Protein AF-A0A842R569-F1 (afdb_monomer_lite)

Sequence (350 aa):
MNIIYILPLFVIGGVFLLIVNKKRKERQSQGAKRPASAEDIESLANPAAITAILFITLIYVTFFSGFTPIMPTPLDLITIVWYALFIIVFYFICRKEKRRYTGPRQELKIEKNLSLKYELIRKLTHLVIGMIIVCYTIIGPIFMNFMNFMLDAVPFFGISSLNVDPIYYGHYTVVFLVVISFLGLSTSEIVRVFFYPAYPLKAVKAIYRQKEIGAALGSHISLTVGVMAVILVYGPHYPDIVVASVSISAIADAAANLVGKKFGKHEYRTAISKKRKTFEGMLSATIVSFLLSLLFLIYRFGTYSFLLGFVAAGVMVLIDWLSPQVSDNLLNPLLTSTAMVIVAKILLLP

Structure (mmCIF, N/CA/C/O backbone):
data_AF-A0A842R569-F1
#
_entry.id   AF-A0A842R569-F1
#
loop_
_atom_site.group_PDB
_atom_site.id
_atom_site.type_symbol
_atom_site.label_atom_id
_atom_site.label_alt_id
_atom_site.label_comp_id
_atom_site.label_asym_id
_atom_site.label_entity_id
_atom_site.label_seq_id
_atom_site.pdbx_PDB_ins_code
_atom_site.Cartn_x
_atom_site.Cartn_y
_atom_site.Cartn_z
_atom_site.occupancy
_atom_site.B_iso_or_equiv
_atom_site.auth_seq_id
_atom_site.auth_comp_id
_atom_site.auth_asym_id
_atom_site.auth_atom_id
_atom_site.pdbx_PDB_model_num
ATOM 1 N N . MET A 1 1 ? -8.645 -5.963 -24.620 1.00 53.78 1 MET A N 1
ATOM 2 C CA . MET A 1 1 ? -8.695 -7.071 -23.641 1.00 53.78 1 MET A CA 1
ATOM 3 C C . MET A 1 1 ? -8.573 -6.611 -22.177 1.00 53.78 1 MET A C 1
ATOM 5 O O . MET A 1 1 ? -8.892 -7.381 -21.286 1.00 53.78 1 MET A O 1
ATOM 9 N N . ASN A 1 2 ? -8.259 -5.336 -21.903 1.00 61.78 2 ASN A N 1
ATOM 10 C CA . ASN A 1 2 ? -7.906 -4.868 -20.552 1.00 61.78 2 ASN A CA 1
ATOM 11 C C . ASN A 1 2 ? -9.076 -4.621 -19.576 1.00 61.78 2 ASN A C 1
ATOM 13 O O . ASN A 1 2 ? -8.857 -4.367 -18.405 1.00 61.78 2 ASN A O 1
ATOM 17 N N . ILE A 1 3 ? -10.338 -4.672 -20.003 1.00 67.31 3 ILE A N 1
ATOM 18 C CA . ILE A 1 3 ? -11.458 -4.284 -19.119 1.00 67.31 3 ILE A CA 1
ATOM 19 C C . ILE A 1 3 ? -11.814 -5.400 -18.120 1.00 67.31 3 ILE A C 1
ATOM 21 O O . ILE A 1 3 ? -12.258 -5.124 -17.004 1.00 67.31 3 ILE A O 1
ATOM 25 N N . ILE A 1 4 ? -11.591 -6.665 -18.492 1.00 72.00 4 ILE A N 1
ATOM 26 C CA . ILE A 1 4 ? -12.077 -7.823 -17.728 1.00 72.00 4 ILE A CA 1
ATOM 27 C C . ILE A 1 4 ? -11.402 -7.916 -16.351 1.00 72.00 4 ILE A C 1
ATOM 29 O O . ILE A 1 4 ? -12.079 -8.207 -15.367 1.00 72.00 4 ILE A O 1
ATOM 33 N N . TYR A 1 5 ? -10.104 -7.614 -16.241 1.00 72.81 5 TYR A N 1
ATOM 34 C CA . TYR A 1 5 ? -9.400 -7.679 -14.954 1.00 72.81 5 TYR A CA 1
ATOM 35 C C . TYR A 1 5 ? -9.677 -6.458 -14.055 1.00 72.81 5 TYR A C 1
ATOM 37 O O . TYR A 1 5 ? -9.539 -6.553 -12.835 1.00 72.81 5 TYR A O 1
ATOM 45 N N . ILE A 1 6 ? -10.076 -5.310 -14.623 1.00 79.31 6 ILE A N 1
ATOM 46 C CA . ILE A 1 6 ? -10.416 -4.114 -13.834 1.00 79.31 6 ILE A CA 1
ATOM 47 C C . ILE A 1 6 ? -11.793 -4.278 -13.188 1.00 79.31 6 ILE A C 1
ATOM 49 O O . ILE A 1 6 ? -12.055 -3.731 -12.116 1.00 79.31 6 ILE A O 1
ATOM 53 N N . LEU A 1 7 ? -12.677 -5.067 -13.805 1.00 82.38 7 LEU A N 1
ATOM 54 C CA . LEU A 1 7 ? -14.037 -5.276 -13.324 1.00 82.38 7 LEU A CA 1
ATOM 55 C C . LEU A 1 7 ? -14.092 -5.755 -11.855 1.00 82.38 7 LEU A C 1
ATOM 57 O O . LEU A 1 7 ? -14.788 -5.102 -11.074 1.00 82.38 7 LEU A O 1
ATOM 61 N N . PRO A 1 8 ? -13.339 -6.787 -11.411 1.00 84.69 8 PRO A N 1
ATOM 62 C CA . PRO A 1 8 ? -13.242 -7.137 -9.991 1.00 84.69 8 PRO A CA 1
ATOM 63 C C . PRO A 1 8 ? -12.855 -5.964 -9.077 1.00 84.69 8 PRO A C 1
ATOM 65 O O . PRO A 1 8 ? -13.408 -5.827 -7.986 1.00 84.69 8 PRO A O 1
ATOM 68 N N . LEU A 1 9 ? -11.946 -5.090 -9.522 1.00 85.62 9 LEU A N 1
ATOM 69 C CA . LEU A 1 9 ? -11.498 -3.930 -8.747 1.00 85.62 9 LEU A CA 1
ATOM 70 C C . LEU A 1 9 ? -12.601 -2.865 -8.636 1.00 85.62 9 LEU A C 1
ATOM 72 O O . LEU A 1 9 ? -12.831 -2.344 -7.543 1.00 85.62 9 LEU A O 1
ATOM 76 N N . PHE A 1 10 ? -13.342 -2.598 -9.721 1.00 85.50 10 PHE A N 1
ATOM 77 C CA . PHE A 1 10 ? -14.528 -1.730 -9.688 1.00 85.50 10 PHE A CA 1
ATOM 78 C C . PHE A 1 10 ? -15.617 -2.290 -8.769 1.00 85.50 10 PHE A C 1
ATOM 80 O O . PHE A 1 10 ? -16.195 -1.543 -7.977 1.00 85.50 10 PHE A O 1
ATOM 87 N N . VAL A 1 11 ? -15.877 -3.600 -8.837 1.00 87.62 11 VAL A N 1
ATOM 88 C CA . VAL A 1 11 ? -16.860 -4.276 -7.977 1.00 87.62 11 VAL A CA 1
ATOM 89 C C . VAL A 1 11 ? -16.477 -4.125 -6.505 1.00 87.62 11 VAL A C 1
ATOM 91 O O . VAL A 1 11 ? -17.320 -3.736 -5.697 1.00 87.62 11 VAL A O 1
ATOM 94 N N . ILE A 1 12 ? -15.209 -4.350 -6.149 1.00 87.38 12 ILE A N 1
ATOM 95 C CA . ILE A 1 12 ? -14.719 -4.152 -4.776 1.00 87.38 12 ILE A CA 1
ATOM 96 C C . ILE A 1 12 ? -14.875 -2.693 -4.335 1.00 87.38 12 ILE A C 1
ATOM 98 O O . ILE A 1 12 ? -15.366 -2.449 -3.232 1.00 87.38 12 ILE A O 1
ATOM 102 N N . GLY A 1 13 ? -14.535 -1.725 -5.193 1.00 81.50 13 GLY A N 1
ATOM 103 C CA . GLY A 1 13 ? -14.768 -0.304 -4.918 1.00 81.50 13 GLY A CA 1
ATOM 104 C C . GLY A 1 13 ? -16.244 0.000 -4.633 1.00 81.50 13 GLY A C 1
ATOM 105 O O . GLY A 1 13 ? -16.569 0.668 -3.651 1.00 81.50 13 GLY A O 1
ATOM 106 N N . GLY A 1 14 ? -17.158 -0.567 -5.424 1.00 84.19 14 GLY A N 1
ATOM 107 C CA . GLY A 1 14 ? -18.600 -0.471 -5.186 1.00 84.19 14 GLY A CA 1
ATOM 108 C C . GLY A 1 14 ? -19.024 -1.075 -3.842 1.00 84.19 14 GLY A C 1
ATOM 109 O O . GLY A 1 14 ? -19.782 -0.459 -3.091 1.00 84.19 14 GLY A O 1
ATOM 110 N N . VAL A 1 15 ? -18.488 -2.244 -3.480 1.00 86.69 15 VAL A N 1
ATOM 111 C CA . VAL A 1 15 ? -18.742 -2.873 -2.172 1.00 86.69 15 VAL A CA 1
ATOM 112 C C . VAL A 1 15 ? -18.225 -2.005 -1.022 1.00 86.69 15 VAL A C 1
ATOM 114 O O . VAL A 1 15 ? -18.907 -1.878 -0.003 1.00 86.69 15 VAL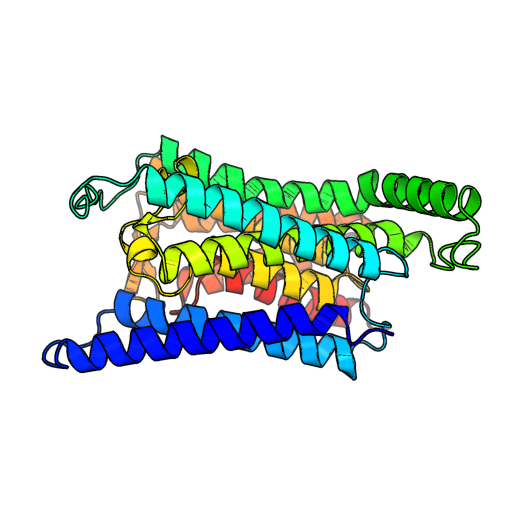 A O 1
ATOM 117 N N . PHE A 1 16 ? -17.071 -1.353 -1.172 1.00 86.88 16 PHE A N 1
ATOM 118 C CA . PHE A 1 16 ? -16.567 -0.420 -0.164 1.00 86.88 16 PHE A CA 1
ATOM 119 C C . PHE A 1 16 ? -17.520 0.762 0.047 1.00 86.88 16 PHE A C 1
ATOM 121 O O . PHE A 1 16 ? -17.816 1.077 1.202 1.00 86.88 16 PHE A O 1
ATOM 128 N N . LEU A 1 17 ? -18.107 1.340 -1.011 1.00 83.56 17 LEU A N 1
ATOM 129 C CA . LEU A 1 17 ? -19.164 2.359 -0.869 1.00 83.56 17 LEU A CA 1
ATOM 130 C C . LEU A 1 17 ? -20.375 1.840 -0.085 1.00 83.56 17 LEU A C 1
ATOM 132 O O . LEU A 1 17 ? -20.915 2.555 0.765 1.00 83.56 17 LEU A O 1
ATOM 136 N N . LEU A 1 18 ? -20.797 0.594 -0.326 1.00 85.88 18 LEU A N 1
ATOM 137 C CA . LEU A 1 18 ? -21.893 -0.022 0.429 1.00 85.88 18 LEU A CA 1
ATOM 138 C C . LEU A 1 18 ? -21.549 -0.161 1.917 1.00 85.88 18 LEU A C 1
ATOM 140 O O . LEU A 1 18 ? -22.402 0.106 2.766 1.00 85.88 18 LEU A O 1
ATOM 144 N N . ILE A 1 19 ? -20.302 -0.516 2.244 1.00 83.88 19 ILE A N 1
ATOM 145 C CA . ILE A 1 19 ? -19.809 -0.561 3.628 1.00 83.88 19 ILE A CA 1
ATOM 146 C C . ILE A 1 19 ? -19.882 0.830 4.272 1.00 83.88 19 ILE A C 1
ATOM 148 O O . ILE A 1 19 ? -20.397 0.954 5.388 1.00 83.88 19 ILE A O 1
ATOM 152 N N . VAL A 1 20 ? -19.440 1.882 3.569 1.00 82.06 20 VAL A N 1
ATOM 153 C CA . VAL A 1 20 ? -19.536 3.274 4.055 1.00 82.06 20 VAL A CA 1
ATOM 154 C C . VAL A 1 20 ? -20.983 3.643 4.351 1.00 82.06 20 VAL A C 1
ATOM 156 O O . VAL A 1 20 ? -21.296 4.145 5.433 1.00 82.06 20 VAL A O 1
ATOM 159 N N . ASN A 1 21 ? -21.880 3.365 3.405 1.00 83.25 21 ASN A N 1
ATOM 160 C CA . ASN A 1 21 ? -23.292 3.701 3.530 1.00 83.25 21 ASN A CA 1
ATOM 161 C C . ASN A 1 21 ? -23.950 2.956 4.701 1.00 83.25 21 ASN A C 1
ATOM 163 O O . ASN A 1 21 ? -24.661 3.562 5.503 1.00 83.25 21 ASN A O 1
ATOM 167 N N . LYS A 1 22 ? -23.662 1.657 4.858 1.00 85.19 22 LYS A N 1
ATOM 168 C CA . LYS A 1 22 ? -24.131 0.860 5.999 1.00 85.19 22 LYS A CA 1
ATOM 169 C C . LYS A 1 22 ? -23.689 1.483 7.324 1.00 85.19 22 LYS A C 1
ATOM 171 O O . LYS A 1 22 ? -24.526 1.711 8.196 1.00 85.19 22 LYS A O 1
ATOM 176 N N . LYS A 1 23 ? -22.403 1.822 7.463 1.00 79.69 23 LYS A N 1
ATOM 177 C CA . LYS A 1 23 ? -21.868 2.442 8.686 1.00 79.69 23 LYS A CA 1
ATOM 178 C C . LYS A 1 23 ? -22.476 3.812 8.976 1.00 79.69 23 LYS A C 1
ATOM 180 O O . LYS A 1 23 ? -22.776 4.120 10.129 1.00 79.69 23 LYS A O 1
ATOM 185 N N . ARG A 1 24 ? -22.716 4.616 7.937 1.00 80.62 24 ARG A N 1
ATOM 186 C CA . ARG A 1 24 ? -23.421 5.897 8.059 1.00 80.62 24 ARG A CA 1
ATOM 187 C C . ARG A 1 24 ? -24.846 5.712 8.596 1.00 80.62 24 ARG A C 1
ATOM 189 O O . ARG A 1 24 ? -25.252 6.467 9.476 1.00 80.62 24 ARG A O 1
ATOM 196 N N . LYS A 1 25 ? -25.583 4.703 8.119 1.00 84.75 25 LYS A N 1
ATOM 197 C CA . LYS A 1 25 ? -26.940 4.387 8.603 1.00 84.75 25 LYS A CA 1
ATOM 198 C C . LYS A 1 25 ? -26.949 3.879 10.046 1.00 84.75 25 LYS A C 1
ATOM 200 O O . LYS A 1 25 ? -27.757 4.351 10.840 1.00 84.75 25 LYS A O 1
ATOM 205 N N . GLU A 1 26 ? -26.027 2.980 10.408 1.00 82.75 26 GLU A N 1
ATOM 206 C CA . GLU A 1 26 ? -25.867 2.506 11.795 1.00 82.75 26 GLU A CA 1
ATOM 207 C C . GLU A 1 26 ? -25.703 3.688 12.762 1.00 82.75 26 GLU A C 1
ATOM 209 O O . GLU A 1 26 ? -26.361 3.743 13.799 1.00 82.75 26 GLU A O 1
ATOM 214 N N . ARG A 1 27 ? -24.915 4.698 12.382 1.00 74.00 27 ARG A N 1
ATOM 215 C CA . ARG A 1 27 ? -24.784 5.930 13.170 1.00 74.00 27 ARG A CA 1
ATOM 216 C C . ARG A 1 27 ? -26.063 6.728 13.311 1.00 74.00 27 ARG A C 1
ATOM 218 O O . ARG A 1 27 ? -26.388 7.152 14.413 1.00 74.00 27 ARG A O 1
ATOM 225 N N . GLN A 1 28 ? -26.761 6.961 12.203 1.00 80.00 28 GLN A N 1
ATOM 226 C CA . GLN A 1 28 ? -28.020 7.703 12.228 1.00 80.00 28 GLN A CA 1
ATOM 227 C C . GLN A 1 28 ? -29.026 7.021 13.168 1.00 80.00 28 GLN A C 1
ATOM 229 O O . GLN A 1 28 ? -29.707 7.703 13.928 1.00 80.00 28 GLN A O 1
ATOM 234 N N . SER A 1 29 ? -29.042 5.682 13.185 1.00 82.88 29 SER A N 1
ATOM 235 C CA . SER A 1 29 ? -29.915 4.892 14.061 1.00 82.88 29 SER A CA 1
ATOM 236 C C . SER A 1 29 ? -29.530 4.925 15.545 1.00 82.88 29 SER A C 1
ATOM 238 O O . SER A 1 29 ? -30.406 4.841 16.398 1.00 82.88 29 SER A O 1
ATOM 240 N N . GLN A 1 30 ? -28.246 5.111 15.878 1.00 78.81 30 GLN A N 1
ATOM 241 C CA . GLN A 1 30 ? -27.776 5.211 17.269 1.00 78.81 30 GLN A CA 1
ATOM 242 C C . GLN A 1 30 ? -28.108 6.558 17.934 1.00 78.81 30 GLN A C 1
ATOM 244 O O . GLN A 1 30 ? -27.783 6.767 19.102 1.00 78.81 30 GLN A O 1
ATOM 249 N N . GLY A 1 31 ? -28.807 7.444 17.220 1.00 59.91 31 GLY A N 1
ATOM 250 C CA . GLY A 1 31 ? -29.274 8.724 17.724 1.00 59.91 31 GLY A CA 1
ATOM 251 C C . GLY A 1 31 ? -28.137 9.737 17.782 1.00 59.91 31 GLY A C 1
ATOM 252 O O . GLY A 1 31 ? -27.207 9.613 18.574 1.00 59.91 31 GLY A O 1
ATOM 253 N N . ALA A 1 32 ? -28.248 10.793 16.978 1.00 56.94 32 ALA A N 1
ATOM 254 C CA . ALA A 1 32 ? -27.329 11.931 16.876 1.00 56.94 32 ALA A CA 1
ATOM 255 C C . ALA A 1 32 ? -27.185 12.780 18.168 1.00 56.94 32 ALA A C 1
ATOM 257 O O . ALA A 1 32 ? -26.916 13.974 18.106 1.00 56.94 32 ALA A O 1
ATOM 258 N N . LYS A 1 33 ? -27.375 12.192 19.356 1.00 60.91 33 LYS A N 1
ATOM 259 C CA . LYS A 1 33 ? -27.331 12.876 20.653 1.00 60.91 33 LYS A CA 1
ATOM 260 C C . LYS A 1 33 ? -25.912 13.194 21.132 1.00 60.91 33 LYS A C 1
ATOM 262 O O . LYS A 1 33 ? -25.769 13.914 22.114 1.00 60.91 33 LYS A O 1
ATOM 267 N N . ARG A 1 34 ? -24.862 12.676 20.483 1.00 72.19 34 ARG A N 1
ATOM 268 C CA . ARG A 1 34 ? -23.470 13.036 20.793 1.00 72.19 34 ARG A CA 1
ATOM 269 C C . ARG A 1 34 ? -22.764 13.579 19.549 1.00 72.19 34 ARG A C 1
ATOM 271 O O . ARG A 1 34 ? -22.934 12.996 18.476 1.00 72.19 34 ARG A O 1
ATOM 278 N N . PRO A 1 35 ? -21.981 14.669 19.675 1.00 76.62 35 PRO A N 1
ATOM 279 C CA . PRO A 1 35 ? -21.139 15.148 18.586 1.00 76.62 35 PRO A CA 1
ATOM 280 C C . PRO A 1 35 ? -20.203 14.023 18.133 1.00 76.62 35 PRO A C 1
ATOM 282 O O . PRO A 1 35 ? -19.692 13.268 18.964 1.00 76.62 35 PRO A O 1
ATOM 285 N N . ALA A 1 36 ? -20.014 13.893 16.818 1.00 76.62 36 ALA A N 1
ATOM 286 C CA . ALA A 1 36 ? -19.163 12.855 16.250 1.00 76.62 36 ALA A CA 1
ATOM 287 C C . ALA A 1 36 ? -17.747 12.973 16.828 1.00 76.62 36 ALA A C 1
ATOM 289 O O . ALA A 1 36 ? -17.124 14.034 16.749 1.00 76.62 36 ALA A O 1
ATOM 290 N N . SER A 1 37 ? -17.238 11.888 17.413 1.00 80.25 37 SER A N 1
ATOM 291 C CA . SER A 1 37 ? -15.857 11.864 17.889 1.00 80.25 37 SER A CA 1
ATOM 292 C C . SER A 1 37 ? -14.871 11.957 16.712 1.00 80.25 37 SER A C 1
ATOM 294 O O . SER A 1 37 ? -15.207 11.687 15.559 1.00 80.25 37 SER A O 1
ATOM 296 N N . ALA A 1 38 ? -13.614 12.316 16.971 1.00 77.31 38 ALA A N 1
ATOM 297 C CA . ALA A 1 38 ? -12.595 12.325 15.916 1.00 77.31 38 ALA A CA 1
ATOM 298 C C . ALA A 1 38 ? -12.407 10.931 15.278 1.00 77.31 38 ALA A C 1
ATOM 300 O O . ALA A 1 38 ? -12.244 10.820 14.063 1.00 77.31 38 ALA A O 1
ATOM 301 N N . GLU A 1 39 ? -12.495 9.869 16.086 1.00 76.44 39 GLU A N 1
ATOM 302 C CA . GLU A 1 39 ? -12.460 8.476 15.618 1.00 76.44 39 GLU A CA 1
ATOM 303 C C . GLU A 1 39 ? -13.666 8.154 14.737 1.00 76.44 39 GLU A C 1
ATOM 305 O O . GLU A 1 39 ? -13.555 7.438 13.737 1.00 76.44 39 GLU A O 1
ATOM 310 N N . ASP A 1 40 ? -14.816 8.737 15.072 1.00 77.62 40 ASP A N 1
ATOM 311 C CA . ASP A 1 40 ? -16.014 8.578 14.281 1.00 77.62 40 ASP A CA 1
ATOM 312 C C . ASP A 1 40 ? -15.839 9.165 12.880 1.00 77.62 40 ASP A C 1
ATOM 314 O O . ASP A 1 40 ? -16.157 8.517 11.878 1.00 77.62 40 ASP A O 1
ATOM 318 N N . ILE A 1 41 ? -15.313 10.379 12.788 1.00 81.81 41 ILE A N 1
ATOM 319 C CA . ILE A 1 41 ? -15.092 11.030 11.498 1.00 81.81 41 ILE A CA 1
ATOM 320 C C . ILE A 1 41 ? -14.055 10.245 10.678 1.00 81.81 41 ILE A C 1
ATOM 322 O O . ILE A 1 41 ? -14.312 9.927 9.517 1.00 81.81 41 ILE A O 1
ATOM 326 N N . GLU A 1 42 ? -12.953 9.820 11.304 1.00 81.19 42 GLU A N 1
ATOM 327 C CA . GLU A 1 42 ? -11.903 9.001 10.674 1.00 81.19 42 GLU A CA 1
ATOM 328 C C . GLU A 1 42 ? -12.462 7.683 10.105 1.00 81.19 42 GLU A C 1
ATOM 330 O O . GLU A 1 42 ? -12.124 7.284 8.990 1.00 81.19 42 GLU A O 1
ATOM 335 N N . SER A 1 43 ? -13.385 7.026 10.818 1.00 80.62 43 SER A N 1
ATOM 336 C CA . SER A 1 43 ? -13.998 5.767 10.364 1.00 80.62 43 SER A CA 1
ATOM 337 C C . SER A 1 43 ? -14.862 5.893 9.098 1.00 80.62 43 SER A C 1
ATOM 339 O O . SER A 1 43 ? -15.103 4.881 8.441 1.00 80.62 43 SER A O 1
ATOM 341 N N . LEU A 1 44 ? -15.321 7.104 8.748 1.00 84.25 44 LEU A N 1
ATOM 342 C CA . LEU A 1 44 ? -16.057 7.383 7.507 1.00 84.25 44 LEU A CA 1
ATOM 343 C C . LEU A 1 44 ? -15.150 7.969 6.421 1.00 84.25 44 LEU A C 1
ATOM 345 O O . LEU A 1 44 ? -15.256 7.570 5.261 1.00 84.25 44 LEU A O 1
ATOM 349 N N . ALA A 1 45 ? -14.258 8.889 6.798 1.00 87.19 45 ALA A N 1
ATOM 350 C CA . ALA A 1 45 ? -13.340 9.551 5.877 1.00 87.19 45 ALA A CA 1
ATOM 351 C C . ALA A 1 45 ? -12.385 8.551 5.210 1.00 87.19 45 ALA A C 1
ATOM 353 O O . ALA A 1 45 ? -12.176 8.619 4.001 1.00 87.19 45 ALA A O 1
ATOM 354 N N . ASN A 1 46 ? -11.873 7.576 5.969 1.00 88.06 46 ASN A N 1
ATOM 355 C CA . ASN A 1 46 ? -10.945 6.568 5.457 1.00 88.06 46 ASN A CA 1
ATOM 356 C C . ASN A 1 46 ? -11.523 5.747 4.297 1.00 88.06 46 ASN A C 1
ATOM 358 O O . ASN A 1 46 ? -10.956 5.793 3.209 1.00 88.06 46 ASN A O 1
ATOM 362 N N . PRO A 1 47 ? -12.646 5.026 4.459 1.00 88.50 47 PRO A N 1
ATOM 363 C CA . PRO A 1 47 ? -13.234 4.286 3.350 1.00 88.50 47 PRO A CA 1
ATOM 364 C C . PRO A 1 47 ? -13.587 5.133 2.132 1.00 88.50 47 PRO A C 1
ATOM 366 O O . PRO A 1 47 ? -13.414 4.671 1.006 1.00 88.50 47 PRO A O 1
ATOM 369 N N . ALA A 1 48 ? -14.073 6.360 2.344 1.00 90.06 48 ALA A N 1
ATOM 370 C CA . ALA A 1 48 ? -14.386 7.269 1.251 1.00 90.06 48 ALA A CA 1
ATOM 371 C C . ALA A 1 48 ? -13.118 7.630 0.463 1.00 90.06 48 ALA A C 1
ATOM 373 O O . ALA A 1 48 ? -13.111 7.505 -0.758 1.00 90.06 48 ALA A O 1
ATOM 374 N N . ALA A 1 49 ? -12.031 7.982 1.158 1.00 92.69 49 ALA A N 1
ATOM 375 C CA . ALA A 1 49 ? -10.739 8.267 0.542 1.00 92.69 49 ALA A CA 1
ATOM 376 C C . ALA A 1 49 ? -10.166 7.042 -0.188 1.00 92.69 49 ALA A C 1
ATOM 378 O O . ALA A 1 49 ? -9.767 7.160 -1.340 1.00 92.69 49 ALA A O 1
ATOM 379 N N . ILE A 1 50 ? -10.186 5.858 0.435 1.00 92.88 50 ILE A N 1
ATOM 380 C CA . ILE A 1 50 ? -9.740 4.596 -0.183 1.00 92.88 50 ILE A CA 1
ATOM 381 C C . ILE A 1 50 ? -10.499 4.343 -1.486 1.00 92.88 50 ILE A C 1
ATOM 383 O O . ILE A 1 50 ? -9.896 4.041 -2.512 1.00 92.88 50 ILE A O 1
ATOM 387 N N . THR A 1 51 ? -11.823 4.484 -1.451 1.00 91.69 51 THR A N 1
ATOM 388 C CA . THR A 1 51 ? -12.674 4.209 -2.609 1.00 91.69 51 THR A CA 1
ATOM 389 C C . THR A 1 51 ? -12.469 5.237 -3.719 1.00 91.69 51 THR A C 1
ATOM 391 O O . THR A 1 51 ? -12.377 4.869 -4.887 1.00 91.69 51 THR A O 1
ATOM 394 N N . ALA A 1 52 ? -12.345 6.518 -3.360 1.00 93.81 52 ALA A N 1
ATOM 395 C CA . ALA A 1 52 ? -12.060 7.585 -4.311 1.00 93.81 52 ALA A CA 1
ATOM 396 C C . ALA A 1 52 ? -10.701 7.380 -4.990 1.00 93.81 52 ALA A C 1
ATOM 398 O O . ALA A 1 52 ? -10.631 7.413 -6.214 1.00 93.81 52 ALA A O 1
ATOM 399 N N . ILE A 1 53 ? -9.645 7.102 -4.217 1.00 95.88 53 ILE A N 1
ATOM 400 C CA . ILE A 1 53 ? -8.312 6.820 -4.761 1.00 95.88 53 ILE A CA 1
ATOM 401 C C . ILE A 1 53 ? -8.351 5.599 -5.673 1.00 95.88 53 ILE A C 1
ATOM 403 O O . ILE A 1 53 ? -7.830 5.676 -6.779 1.00 95.88 53 ILE A O 1
ATOM 407 N N . LEU A 1 54 ? -9.015 4.512 -5.266 1.00 93.88 54 LEU A N 1
ATOM 408 C CA . LEU A 1 54 ? -9.158 3.329 -6.109 1.00 93.88 54 LEU A CA 1
ATOM 409 C C . LEU A 1 54 ? -9.788 3.689 -7.461 1.00 93.88 54 LEU A C 1
ATOM 411 O O . LEU A 1 54 ? -9.192 3.404 -8.494 1.00 93.88 54 LEU A O 1
ATOM 415 N N . PHE A 1 55 ? -10.941 4.363 -7.481 1.00 93.44 55 PHE A N 1
ATOM 416 C CA . PHE A 1 55 ? -11.585 4.737 -8.744 1.00 93.44 55 PHE A CA 1
ATOM 417 C C . PHE A 1 55 ? -10.753 5.714 -9.575 1.00 93.44 55 PHE A C 1
ATOM 419 O O . PHE A 1 55 ? -10.636 5.512 -10.779 1.00 93.44 55 PHE A O 1
ATOM 426 N N . ILE A 1 56 ? -10.147 6.733 -8.958 1.00 94.12 56 ILE A N 1
ATOM 427 C CA . ILE A 1 56 ? -9.281 7.691 -9.660 1.00 94.12 56 ILE A CA 1
ATOM 428 C C . ILE A 1 56 ? -8.103 6.961 -10.305 1.00 94.12 56 ILE A C 1
ATOM 430 O O . ILE A 1 56 ? -7.825 7.187 -11.478 1.00 94.12 56 ILE A O 1
ATOM 434 N N . THR A 1 57 ? -7.448 6.052 -9.578 1.00 92.81 57 THR A N 1
ATOM 435 C CA . THR A 1 57 ? -6.367 5.222 -10.115 1.00 92.81 57 THR A CA 1
ATOM 436 C C . THR A 1 57 ? -6.854 4.384 -11.289 1.00 92.81 57 THR A C 1
ATOM 438 O O . THR A 1 57 ? -6.217 4.398 -12.337 1.00 92.81 57 THR A O 1
ATOM 441 N N . LEU A 1 58 ? -7.981 3.679 -11.154 1.00 90.44 58 LEU A N 1
ATOM 442 C CA . LEU A 1 58 ? -8.500 2.832 -12.230 1.00 90.44 58 LEU A CA 1
ATOM 443 C C . LEU A 1 58 ? -8.866 3.649 -13.473 1.00 90.44 58 LEU A C 1
ATOM 445 O O . LEU A 1 58 ? -8.518 3.251 -14.580 1.00 90.44 58 LEU A O 1
ATOM 449 N N . ILE A 1 59 ? -9.511 4.804 -13.304 1.00 90.31 59 ILE A N 1
ATOM 450 C CA . ILE A 1 59 ? -9.842 5.723 -14.400 1.00 90.31 59 ILE A CA 1
ATOM 451 C C . ILE A 1 59 ? -8.558 6.252 -15.050 1.00 90.31 59 ILE A C 1
ATOM 453 O O . ILE A 1 59 ? -8.421 6.176 -16.268 1.00 90.31 59 ILE A O 1
ATOM 457 N N . TYR A 1 60 ? -7.596 6.730 -14.256 1.00 91.00 60 TYR A N 1
ATOM 458 C CA . TYR A 1 60 ? -6.315 7.227 -14.760 1.00 91.00 60 TYR A CA 1
ATOM 459 C C . TYR A 1 60 ? -5.602 6.177 -15.614 1.00 91.00 60 TYR A C 1
ATOM 461 O O . TYR A 1 60 ? -5.214 6.437 -16.748 1.00 91.00 60 TYR A O 1
ATOM 469 N N . VAL A 1 61 ? -5.489 4.964 -15.086 1.00 87.38 61 VAL A N 1
ATOM 470 C CA . VAL A 1 61 ? -4.782 3.859 -15.733 1.00 87.38 61 VAL A CA 1
ATOM 471 C C . VAL A 1 61 ? -5.547 3.328 -16.951 1.00 87.38 61 VAL A C 1
ATOM 473 O O . VAL A 1 61 ? -4.938 2.864 -17.904 1.00 87.38 61 VAL A O 1
ATOM 476 N N . THR A 1 62 ? -6.878 3.428 -16.968 1.00 85.50 62 THR A N 1
ATOM 477 C CA . THR A 1 62 ? -7.687 3.006 -18.126 1.00 85.50 62 THR A CA 1
ATOM 478 C C . THR A 1 62 ? -7.611 4.001 -19.280 1.00 85.50 62 THR A C 1
ATOM 480 O O . THR A 1 62 ? -7.546 3.587 -20.434 1.00 85.50 62 THR A O 1
ATOM 483 N N . PHE A 1 63 ? -7.651 5.302 -18.981 1.00 87.19 63 PHE A N 1
ATOM 484 C CA . PHE A 1 63 ? -7.892 6.333 -19.995 1.00 87.19 63 PHE A CA 1
ATOM 485 C C . PHE A 1 63 ? -6.696 7.249 -20.274 1.00 87.19 63 PHE A C 1
ATOM 487 O O . PHE A 1 63 ? -6.636 7.830 -21.353 1.00 87.19 63 PHE A O 1
ATOM 494 N N . PHE A 1 64 ? -5.758 7.406 -19.336 1.00 86.31 64 PHE A N 1
ATOM 495 C CA . PHE A 1 64 ? -4.759 8.483 -19.382 1.00 86.31 64 PHE A CA 1
ATOM 496 C C . PHE A 1 64 ? -3.306 8.020 -19.316 1.00 86.31 64 PHE A C 1
ATOM 498 O O . PHE A 1 64 ? -2.431 8.757 -19.762 1.00 86.31 64 PHE A O 1
ATOM 505 N N . SER A 1 65 ? -3.013 6.837 -18.773 1.00 80.94 65 SER A N 1
ATOM 506 C CA . SER A 1 65 ? -1.623 6.387 -18.617 1.00 80.94 65 SER A CA 1
ATOM 507 C C . SER A 1 65 ? -0.901 6.209 -19.954 1.00 80.94 65 SER A C 1
ATOM 509 O O . SER A 1 65 ? 0.327 6.215 -19.964 1.00 80.94 65 SER A O 1
ATOM 511 N N . GLY A 1 66 ? -1.619 5.983 -21.065 1.00 72.06 66 GLY A N 1
ATOM 512 C CA . GLY A 1 66 ? -1.046 5.616 -22.373 1.00 72.06 66 GLY A CA 1
ATOM 513 C C . GLY A 1 66 ? -0.363 4.239 -22.381 1.00 72.06 66 GLY A C 1
ATOM 514 O O . GLY A 1 66 ? -0.261 3.586 -23.413 1.00 72.06 66 GLY A O 1
ATOM 515 N N . PHE A 1 67 ? 0.042 3.765 -21.207 1.00 66.25 67 PHE A N 1
ATOM 516 C CA . PHE A 1 67 ? 0.435 2.409 -20.903 1.00 66.25 67 PHE A CA 1
ATOM 517 C C . PHE A 1 67 ? -0.793 1.516 -21.027 1.00 66.25 67 PHE A C 1
ATOM 519 O O . PHE A 1 67 ? -1.741 1.703 -20.263 1.00 66.25 67 PHE A O 1
ATOM 526 N N . THR A 1 68 ? -0.787 0.564 -21.967 1.00 63.84 68 THR A N 1
ATOM 527 C CA . THR A 1 68 ? -1.840 -0.454 -22.073 1.00 63.84 68 THR A CA 1
ATOM 528 C C . THR A 1 68 ? -1.979 -1.116 -20.716 1.00 63.84 68 THR A C 1
ATOM 530 O O . THR A 1 68 ? -1.055 -1.815 -20.286 1.00 63.84 68 THR A O 1
ATOM 533 N N . PRO A 1 69 ? -3.071 -0.858 -19.987 1.00 53.78 69 PRO A N 1
ATOM 534 C CA . PRO A 1 69 ? -3.051 -1.190 -18.594 1.00 53.78 69 PRO A CA 1
ATOM 535 C C . PRO A 1 69 ? -3.136 -2.704 -18.450 1.00 53.78 69 PRO A C 1
ATOM 537 O O . PRO A 1 69 ? -4.123 -3.320 -18.846 1.00 53.78 69 PRO A O 1
ATOM 540 N N . ILE A 1 70 ? -2.078 -3.206 -17.816 1.00 64.38 70 ILE A N 1
ATOM 541 C CA . ILE A 1 70 ? -2.053 -4.222 -16.769 1.00 64.38 70 ILE A CA 1
ATOM 542 C C . ILE A 1 70 ? -2.129 -5.672 -17.239 1.00 64.38 70 ILE A C 1
ATOM 544 O O . ILE A 1 70 ? -3.132 -6.156 -17.748 1.00 64.38 70 ILE A O 1
ATOM 548 N N . MET A 1 71 ? -1.030 -6.340 -16.882 1.00 70.94 71 MET A N 1
ATOM 549 C CA . MET A 1 71 ? -0.740 -7.762 -16.980 1.00 70.94 71 MET A CA 1
ATOM 550 C C . MET A 1 71 ? -0.852 -8.336 -18.391 1.00 70.94 71 MET A C 1
ATOM 552 O O . MET A 1 71 ? -1.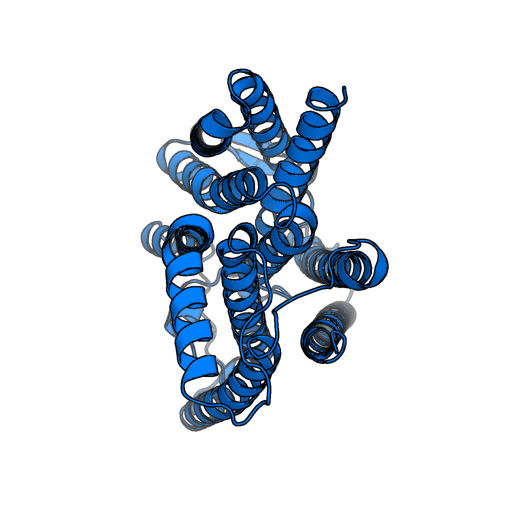957 -8.567 -18.873 1.00 70.94 71 MET A O 1
ATOM 556 N N . PRO A 1 72 ? 0.286 -8.619 -19.051 1.00 75.19 72 PRO A N 1
ATOM 557 C CA . PRO A 1 72 ? 0.246 -9.241 -20.360 1.00 75.19 72 PRO A CA 1
ATOM 558 C C . PRO A 1 72 ? -0.418 -10.615 -20.257 1.00 75.19 72 PRO A C 1
ATOM 560 O O . PRO A 1 72 ? -0.190 -11.358 -19.297 1.00 75.19 72 PRO A O 1
ATOM 563 N N . THR A 1 73 ? -1.239 -10.955 -21.246 1.00 79.38 73 THR A N 1
ATOM 564 C CA . THR A 1 73 ? -1.839 -12.285 -21.340 1.00 79.38 73 THR A CA 1
ATOM 565 C C . THR A 1 73 ? -0.733 -13.342 -21.350 1.00 79.38 73 THR A C 1
ATOM 567 O O . THR A 1 73 ? 0.175 -13.216 -22.166 1.00 79.38 73 THR A O 1
ATOM 570 N N . PRO A 1 74 ? -0.771 -14.364 -20.468 1.00 81.50 74 PRO A N 1
ATOM 571 C CA . PRO A 1 74 ? -1.946 -14.848 -19.732 1.00 81.50 74 PRO A CA 1
ATOM 572 C C . PRO A 1 74 ? -2.019 -14.450 -18.245 1.00 81.50 74 PRO A C 1
ATOM 574 O O . PRO A 1 74 ? -2.804 -15.042 -17.504 1.00 81.50 74 PRO A O 1
ATOM 577 N N . LEU A 1 75 ? -1.205 -13.508 -17.753 1.00 82.88 75 LEU A N 1
ATOM 578 C CA . LEU A 1 75 ? -1.199 -13.143 -16.325 1.00 82.88 75 LEU A CA 1
ATOM 579 C C . LEU A 1 75 ? -2.551 -12.593 -15.846 1.00 82.88 75 LEU A C 1
ATOM 581 O O . LEU A 1 75 ? -2.963 -12.833 -14.709 1.00 82.88 75 LEU A O 1
ATOM 585 N N . ASP A 1 76 ? -3.269 -11.906 -16.726 1.00 84.19 76 ASP A N 1
ATOM 586 C CA . ASP A 1 76 ? -4.645 -11.459 -16.526 1.00 84.19 76 ASP A CA 1
ATOM 587 C C . ASP A 1 76 ? -5.613 -12.634 -16.281 1.00 84.19 76 ASP A C 1
ATOM 589 O O . ASP A 1 76 ? -6.337 -12.650 -15.281 1.00 84.19 76 ASP A O 1
ATOM 593 N N . LEU A 1 77 ? -5.579 -13.663 -17.131 1.00 84.75 77 LEU A N 1
ATOM 594 C CA . LEU A 1 77 ? -6.383 -14.878 -16.995 1.00 84.75 77 LEU A CA 1
ATOM 595 C C . LEU A 1 77 ? -6.010 -15.649 -15.731 1.00 84.75 77 LEU A C 1
ATOM 597 O O . LEU A 1 77 ? -6.895 -16.066 -14.984 1.00 84.75 77 LEU A O 1
ATOM 601 N N . ILE A 1 78 ? -4.712 -15.785 -15.450 1.00 87.69 78 ILE A N 1
ATOM 602 C CA . ILE A 1 78 ? -4.216 -16.433 -14.231 1.00 87.69 78 ILE A CA 1
ATOM 603 C C . ILE A 1 78 ? -4.746 -15.707 -12.994 1.00 87.69 78 ILE A C 1
ATOM 605 O O . ILE A 1 78 ? -5.174 -16.360 -12.047 1.00 87.69 78 ILE A O 1
ATOM 609 N N . THR A 1 79 ? -4.789 -14.374 -13.009 1.00 87.44 79 THR A N 1
ATOM 610 C CA . THR A 1 79 ? -5.335 -13.569 -11.906 1.00 87.44 79 THR A CA 1
ATOM 611 C C . THR A 1 79 ? -6.818 -13.847 -11.687 1.00 87.44 79 THR A C 1
ATOM 613 O O . THR A 1 79 ? -7.250 -14.043 -10.549 1.00 87.44 79 THR A O 1
ATOM 616 N N . ILE A 1 80 ? -7.603 -13.904 -12.767 1.00 88.19 80 ILE A N 1
ATOM 617 C CA . ILE A 1 80 ? -9.043 -14.186 -12.711 1.00 88.19 80 ILE A CA 1
ATOM 618 C C . ILE A 1 80 ? -9.294 -15.604 -12.187 1.00 88.19 80 ILE A C 1
ATOM 620 O O . ILE A 1 80 ? -10.088 -15.785 -11.261 1.00 88.19 80 ILE A O 1
ATOM 624 N N . VAL A 1 81 ? -8.592 -16.602 -12.735 1.00 90.88 81 VAL A N 1
ATOM 625 C CA . VAL A 1 81 ? -8.696 -18.006 -12.310 1.00 90.88 81 VAL A CA 1
ATOM 626 C C . VAL A 1 81 ? -8.283 -18.152 -10.849 1.00 90.88 81 VAL A C 1
ATOM 628 O O . VAL A 1 81 ? -9.014 -18.752 -10.060 1.00 90.88 81 VAL A O 1
ATOM 631 N N . TRP A 1 82 ? -7.154 -17.556 -10.462 1.00 92.38 82 TRP A N 1
ATOM 632 C CA . TRP A 1 82 ? -6.687 -17.549 -9.081 1.00 92.38 82 TRP A CA 1
ATOM 633 C C . TRP A 1 82 ? -7.733 -16.944 -8.150 1.00 92.38 82 TRP A C 1
ATOM 635 O O . TRP A 1 82 ? -8.033 -17.533 -7.113 1.00 92.38 82 TRP A O 1
ATOM 645 N N . TYR A 1 83 ? -8.334 -15.810 -8.519 1.00 90.94 83 TYR A N 1
ATOM 646 C CA . TYR A 1 83 ? -9.317 -15.154 -7.664 1.00 90.94 83 TYR A CA 1
ATOM 647 C C . TYR A 1 83 ? -10.610 -15.965 -7.536 1.00 90.94 83 TYR A C 1
ATOM 649 O O . TYR A 1 83 ? -11.147 -16.092 -6.435 1.00 90.94 83 TYR A O 1
ATOM 657 N N . ALA A 1 84 ? -11.077 -16.583 -8.624 1.00 91.56 84 ALA A N 1
ATOM 658 C CA . ALA A 1 84 ? -12.222 -17.488 -8.588 1.00 91.56 84 ALA A CA 1
ATOM 659 C C . ALA A 1 84 ? -11.966 -18.681 -7.648 1.00 91.56 84 ALA A C 1
ATOM 661 O O . ALA A 1 84 ? -12.780 -18.962 -6.763 1.00 91.56 84 ALA A O 1
ATOM 662 N N . LEU A 1 85 ? -10.804 -19.333 -7.774 1.00 94.31 85 LEU A N 1
ATOM 663 C CA . LEU A 1 85 ? -10.388 -20.420 -6.883 1.00 94.31 85 LEU A CA 1
ATOM 664 C C . LEU A 1 85 ? -10.262 -19.945 -5.432 1.00 94.31 85 LEU A C 1
ATOM 666 O O . LEU A 1 85 ? -10.740 -20.616 -4.516 1.00 94.31 85 LEU A O 1
ATOM 670 N N . PHE A 1 86 ? -9.670 -18.769 -5.220 1.00 92.88 86 PHE A N 1
ATOM 671 C CA . PHE A 1 86 ? -9.531 -18.162 -3.905 1.00 92.88 86 PHE A CA 1
ATOM 672 C C . PHE A 1 86 ? -10.896 -17.941 -3.246 1.00 92.88 86 PHE A C 1
ATOM 674 O O . PHE A 1 86 ? -11.067 -18.341 -2.098 1.00 92.88 86 PHE A O 1
ATOM 681 N N . ILE A 1 87 ? -11.886 -17.382 -3.953 1.00 92.06 87 ILE A N 1
ATOM 682 C CA . ILE A 1 87 ? -13.244 -17.186 -3.419 1.00 92.06 87 ILE A CA 1
ATOM 683 C C . ILE A 1 87 ? -13.860 -18.524 -2.999 1.00 92.06 87 ILE A C 1
ATOM 685 O O . ILE A 1 87 ? -14.426 -18.613 -1.908 1.00 92.06 87 ILE A O 1
ATOM 689 N N . ILE A 1 88 ? -13.731 -19.566 -3.826 1.00 95.31 88 ILE A N 1
ATOM 690 C CA . ILE A 1 88 ? -14.273 -20.901 -3.534 1.00 95.31 88 ILE A CA 1
ATOM 691 C C . ILE A 1 88 ? -13.632 -21.471 -2.264 1.00 95.31 88 ILE A C 1
ATOM 693 O O . ILE A 1 88 ? -14.333 -21.850 -1.322 1.00 95.31 88 ILE A O 1
ATOM 697 N N . VAL A 1 89 ? -12.298 -21.495 -2.204 1.00 94.75 89 VAL A N 1
ATOM 698 C CA . VAL A 1 89 ? -11.553 -22.001 -1.043 1.00 94.75 89 VAL A CA 1
ATOM 699 C C . VAL A 1 89 ? -11.895 -21.186 0.203 1.00 94.75 89 VAL A C 1
ATOM 701 O O . VAL A 1 89 ? -12.253 -21.749 1.239 1.00 94.75 89 VAL A O 1
ATOM 704 N N . PHE A 1 90 ? -11.853 -19.858 0.103 1.00 91.88 90 PHE A N 1
ATOM 705 C CA . PHE A 1 90 ? -12.131 -18.955 1.213 1.00 91.88 90 PHE A CA 1
ATOM 706 C C . PHE A 1 90 ? -13.565 -19.110 1.733 1.00 91.88 90 PHE A C 1
ATOM 708 O O . PHE A 1 90 ? -13.774 -19.140 2.948 1.00 91.88 90 PHE A O 1
ATOM 715 N N . TYR A 1 91 ? -14.543 -19.311 0.846 1.00 93.81 91 TYR A N 1
ATOM 716 C CA . TYR A 1 91 ? -15.923 -19.627 1.210 1.00 93.81 91 TYR A CA 1
ATOM 717 C C . TYR A 1 91 ? -16.015 -20.908 2.049 1.00 93.81 91 TYR A C 1
ATOM 719 O O . TYR A 1 91 ? -16.661 -20.909 3.102 1.00 93.81 91 TYR A O 1
ATOM 727 N N . PHE A 1 92 ? -15.342 -21.990 1.641 1.00 95.62 92 PHE A N 1
ATOM 728 C CA . PHE A 1 92 ? -15.338 -23.237 2.412 1.00 95.62 92 PHE A CA 1
ATOM 729 C C . PHE A 1 92 ? -14.688 -23.069 3.788 1.00 95.62 92 PHE A C 1
ATOM 731 O O . PHE A 1 92 ? -15.206 -23.603 4.775 1.00 95.62 92 PHE A O 1
ATOM 738 N N . ILE A 1 93 ? -13.609 -22.288 3.886 1.00 93.50 93 ILE A N 1
ATOM 739 C CA . ILE A 1 93 ? -12.971 -21.974 5.170 1.00 93.50 93 ILE A CA 1
ATOM 740 C C . ILE A 1 93 ? -13.939 -21.177 6.063 1.00 93.50 93 ILE A C 1
ATOM 742 O O . ILE A 1 93 ? -14.143 -21.546 7.222 1.00 93.50 93 ILE A O 1
ATOM 746 N N . CYS A 1 94 ? -14.609 -20.152 5.528 1.00 91.19 94 CYS A N 1
ATOM 747 C CA . CYS A 1 94 ? -15.612 -19.376 6.265 1.00 91.19 94 CYS A CA 1
ATOM 748 C C . CYS A 1 94 ? -16.786 -20.252 6.727 1.00 91.19 94 CYS A C 1
ATOM 750 O O . CYS A 1 94 ? -17.241 -20.152 7.867 1.00 91.19 94 CYS A O 1
ATOM 752 N N . ARG A 1 95 ? -17.267 -21.164 5.870 1.00 93.06 95 ARG A N 1
ATOM 753 C CA . ARG A 1 95 ? -18.339 -22.116 6.206 1.00 93.06 95 ARG A CA 1
ATOM 754 C C . ARG A 1 95 ? -17.918 -23.059 7.332 1.00 93.06 95 ARG A C 1
ATOM 756 O O . ARG A 1 95 ? -18.722 -23.339 8.222 1.00 93.06 95 ARG A O 1
ATOM 763 N N . LYS A 1 96 ? -16.672 -23.540 7.307 1.00 93.00 96 LYS A N 1
ATOM 764 C CA . LYS A 1 96 ? -16.095 -24.378 8.365 1.00 93.00 96 LYS A CA 1
ATOM 765 C C . LYS A 1 96 ? -16.030 -23.626 9.693 1.00 93.00 96 LYS A C 1
ATOM 767 O O . LYS A 1 96 ? -16.427 -24.190 10.710 1.00 93.00 96 LYS A O 1
ATOM 772 N N . GLU A 1 97 ? -15.591 -22.368 9.688 1.00 91.00 97 GLU A N 1
ATOM 773 C CA . GLU A 1 97 ? -15.515 -21.565 10.914 1.00 91.00 97 GLU A CA 1
ATOM 774 C C . GLU A 1 97 ? -16.909 -21.225 11.456 1.00 91.00 97 GLU A C 1
ATOM 776 O O . GLU A 1 97 ? -17.162 -21.401 12.645 1.00 91.00 97 GLU A O 1
ATOM 781 N N . LYS A 1 98 ? -17.863 -20.888 10.576 1.00 89.19 98 LYS A N 1
ATOM 782 C CA . LYS A 1 98 ? -19.269 -20.669 10.951 1.00 89.19 98 LYS A CA 1
ATOM 783 C C . LYS A 1 98 ? -19.885 -21.885 11.650 1.00 89.19 98 LYS A C 1
ATOM 785 O O . LYS A 1 98 ? -20.622 -21.714 12.610 1.00 89.19 98 LYS A O 1
ATOM 790 N N . ARG A 1 99 ? -19.587 -23.109 11.193 1.00 90.31 99 ARG A N 1
ATOM 791 C CA . ARG A 1 99 ? -20.074 -24.352 11.828 1.00 90.31 99 ARG A CA 1
ATOM 792 C C . ARG A 1 99 ? -19.464 -24.605 13.206 1.00 90.31 99 ARG A C 1
ATOM 794 O O . ARG A 1 99 ? -20.107 -25.223 14.043 1.00 90.31 99 ARG A O 1
ATOM 801 N N . ARG A 1 100 ? -18.225 -24.163 13.431 1.00 87.75 100 ARG A N 1
ATOM 802 C CA . ARG A 1 100 ? -17.528 -24.298 14.722 1.00 87.75 100 ARG A CA 1
ATOM 803 C C . ARG A 1 100 ? -17.973 -23.256 15.741 1.00 87.75 100 ARG A C 1
ATOM 805 O O . ARG A 1 100 ? -17.714 -23.414 16.929 1.00 87.75 100 ARG A O 1
ATOM 812 N N . TYR A 1 101 ? -18.614 -22.190 15.280 1.00 82.00 101 TYR A N 1
ATOM 813 C CA . TYR A 1 101 ? -19.101 -21.123 16.129 1.00 82.00 101 TYR A CA 1
ATOM 814 C C . TYR A 1 101 ? -20.419 -21.534 16.808 1.00 82.00 101 TYR A C 1
ATOM 816 O O . TYR A 1 101 ? -21.498 -21.373 16.247 1.00 82.00 101 TYR A O 1
ATOM 824 N N . THR A 1 102 ? -20.324 -22.080 18.021 1.00 74.88 102 THR A N 1
ATOM 825 C CA . THR A 1 102 ? -21.474 -22.466 18.864 1.00 74.88 102 THR A CA 1
ATOM 826 C C . THR A 1 102 ? -21.732 -2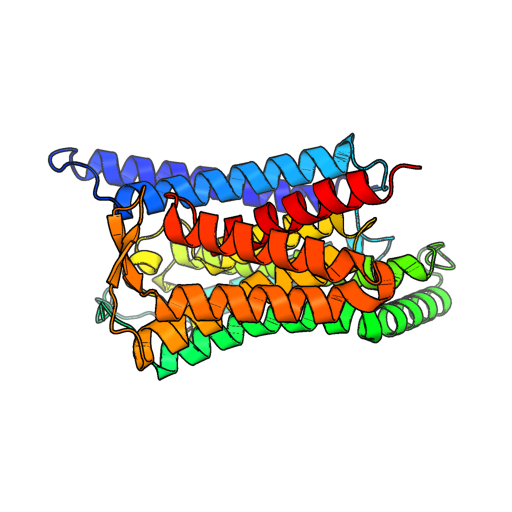1.494 20.021 1.00 74.88 102 THR A C 1
ATOM 828 O O . THR A 1 102 ? -22.667 -21.688 20.792 1.00 74.88 102 THR A O 1
ATOM 831 N N . GLY A 1 103 ? -20.909 -20.450 20.165 1.00 72.62 103 GLY A N 1
ATOM 832 C CA . GLY A 1 103 ? -20.924 -19.568 21.333 1.00 72.62 103 GLY A CA 1
ATOM 833 C C . GLY A 1 103 ? -21.756 -18.286 21.174 1.00 72.62 103 GLY A C 1
ATOM 834 O O . GLY A 1 103 ? -21.939 -17.791 20.056 1.00 72.62 103 GLY A O 1
ATOM 835 N N . PRO A 1 104 ? -22.202 -17.676 22.290 1.00 67.69 104 PRO A N 1
ATOM 836 C CA . PRO A 1 104 ? -22.694 -16.301 22.288 1.00 67.69 104 PRO A CA 1
ATOM 837 C C . PRO A 1 104 ? -21.602 -15.349 21.784 1.00 67.69 104 PRO A C 1
ATOM 839 O O . PRO A 1 104 ? -20.415 -15.681 21.800 1.00 67.69 104 PRO A O 1
ATOM 842 N N . ARG A 1 105 ? -22.003 -14.169 21.295 1.00 62.78 105 ARG A N 1
ATOM 843 C CA . ARG A 1 105 ? -21.093 -13.139 20.772 1.00 62.78 105 ARG A CA 1
ATOM 844 C C . ARG A 1 105 ? -20.014 -12.851 21.818 1.00 62.78 105 ARG A C 1
ATOM 846 O O . ARG A 1 105 ? -20.297 -12.181 22.800 1.00 62.78 105 ARG A O 1
ATOM 853 N N . GLN A 1 106 ? -18.804 -13.388 21.630 1.00 56.66 106 GLN A N 1
ATOM 854 C CA . GLN A 1 106 ? -17.686 -13.096 22.525 1.00 56.66 106 GLN A CA 1
ATOM 855 C C . GLN A 1 106 ? -17.483 -11.583 22.521 1.00 56.66 106 GLN A C 1
ATOM 857 O O . GLN A 1 106 ? -17.115 -11.010 21.490 1.00 56.66 106 GLN A O 1
ATOM 862 N N . GLU A 1 107 ? -17.723 -10.947 23.665 1.00 56.28 107 GLU A N 1
ATOM 863 C CA . GLU A 1 107 ? -17.215 -9.610 23.918 1.00 56.28 107 GLU A CA 1
ATOM 864 C C . GLU A 1 107 ? -15.695 -9.721 23.849 1.00 56.28 107 GLU A C 1
ATOM 866 O O . GLU A 1 107 ? -15.053 -10.362 24.683 1.00 56.28 107 GLU A O 1
ATOM 871 N N . LEU A 1 108 ? -15.109 -9.202 22.768 1.00 60.56 108 LEU A N 1
ATOM 872 C CA . LEU A 1 108 ? -13.659 -9.121 22.661 1.00 60.56 108 LEU A CA 1
ATOM 873 C C . LEU A 1 108 ? -13.163 -8.380 23.897 1.00 60.56 108 LEU A C 1
ATOM 875 O O . LEU A 1 108 ? -13.639 -7.282 24.155 1.00 60.56 108 LEU A O 1
ATOM 879 N N . LYS A 1 109 ? -12.213 -8.948 24.647 1.00 55.44 109 LYS A N 1
ATOM 880 C CA . LYS A 1 109 ? -11.473 -8.162 25.637 1.00 55.44 109 LYS A CA 1
ATOM 881 C C . LYS A 1 109 ? -10.753 -7.059 24.876 1.00 55.44 109 LYS A C 1
ATOM 883 O O . LYS A 1 109 ? -9.810 -7.310 24.129 1.00 55.44 109 LYS A O 1
ATOM 888 N N . ILE A 1 110 ? -11.292 -5.856 24.995 1.00 57.56 110 ILE A N 1
ATOM 889 C CA . ILE A 1 110 ? -10.863 -4.713 24.216 1.00 57.56 110 ILE A CA 1
ATOM 890 C C . ILE A 1 110 ? -9.680 -4.064 24.931 1.00 57.56 110 ILE A C 1
ATOM 892 O O . ILE A 1 110 ? -9.858 -3.228 25.814 1.00 57.56 110 ILE A O 1
ATOM 896 N N . GLU A 1 111 ? -8.460 -4.438 24.557 1.00 62.62 111 GLU A N 1
ATOM 897 C CA . GLU A 1 111 ? -7.280 -3.700 25.002 1.00 62.62 111 GLU A CA 1
ATOM 898 C C . GLU A 1 111 ? -7.119 -2.427 24.162 1.00 62.62 111 GLU A C 1
ATOM 900 O O . GLU A 1 111 ? -6.978 -2.466 22.937 1.00 62.62 111 GLU A O 1
ATOM 905 N N . LYS A 1 112 ? -7.145 -1.270 24.834 1.00 67.19 112 LYS A N 1
ATOM 906 C CA . LYS A 1 112 ? -7.001 0.048 24.193 1.00 67.19 112 LYS A CA 1
ATOM 907 C C . LYS A 1 112 ? -5.613 0.233 23.565 1.00 67.19 112 LYS A C 1
ATOM 909 O O . LYS A 1 112 ? -5.482 0.906 22.544 1.00 67.19 112 LYS A O 1
ATOM 914 N N . ASN A 1 113 ? -4.594 -0.399 24.151 1.00 72.94 113 ASN A N 1
ATOM 915 C CA . ASN A 1 113 ? -3.211 -0.372 23.689 1.00 72.94 113 ASN A CA 1
ATOM 916 C C . ASN A 1 113 ? -2.713 -1.801 23.468 1.00 72.94 113 ASN A C 1
ATOM 918 O O . ASN A 1 113 ? -2.648 -2.581 24.410 1.00 72.94 113 ASN A O 1
ATOM 922 N N . LEU A 1 114 ? -2.329 -2.122 22.231 1.00 77.38 114 LEU A N 1
ATOM 923 C CA . LEU A 1 114 ? -1.642 -3.376 21.923 1.00 77.38 114 LEU A CA 1
ATOM 924 C C . LEU A 1 114 ? -0.271 -3.395 22.606 1.00 77.38 114 LEU A C 1
ATOM 926 O O . LEU A 1 114 ? 0.440 -2.384 22.616 1.00 77.38 114 LEU A O 1
ATOM 930 N N . SER A 1 115 ? 0.125 -4.563 23.111 1.00 84.56 115 SER A N 1
ATOM 931 C CA . SER A 1 115 ? 1.490 -4.771 23.592 1.00 84.56 115 SER A CA 1
ATOM 932 C C . SER A 1 115 ? 2.508 -4.544 22.468 1.00 84.56 115 SER A C 1
ATOM 934 O O . SER A 1 115 ? 2.224 -4.758 21.283 1.00 84.56 115 SER A O 1
ATOM 936 N N . LEU A 1 116 ? 3.729 -4.147 22.838 1.00 83.88 116 LEU A N 1
ATOM 937 C CA . LEU A 1 116 ? 4.813 -3.891 21.883 1.00 83.88 116 LEU A CA 1
ATOM 938 C C . LEU A 1 116 ? 5.085 -5.103 20.974 1.00 83.88 116 LEU A C 1
ATOM 940 O O . LEU A 1 116 ? 5.361 -4.933 19.790 1.00 83.88 116 LEU A O 1
ATOM 944 N N . LYS A 1 117 ? 4.910 -6.327 21.494 1.00 87.06 117 LYS A N 1
ATOM 945 C CA . LYS A 1 117 ? 5.024 -7.572 20.721 1.00 87.06 117 LYS A CA 1
ATOM 946 C C . LYS A 1 117 ? 4.013 -7.632 19.573 1.00 87.06 117 LYS A C 1
ATOM 948 O O . LYS A 1 117 ? 4.398 -7.914 18.442 1.00 87.06 117 LYS A O 1
ATOM 953 N N . TYR A 1 118 ? 2.732 -7.367 19.837 1.00 83.12 118 TYR A N 1
ATOM 954 C CA . TYR A 1 118 ? 1.705 -7.421 18.791 1.00 83.12 118 TYR A CA 1
ATOM 955 C C . TYR A 1 118 ? 1.827 -6.271 17.797 1.00 83.12 118 TYR A C 1
ATOM 957 O O . TYR A 1 118 ? 1.545 -6.446 16.613 1.00 83.12 118 TYR A O 1
ATOM 965 N N . GLU A 1 119 ? 2.296 -5.108 18.244 1.00 83.00 119 GLU A N 1
ATOM 966 C CA . GLU A 1 119 ? 2.593 -4.020 17.321 1.00 83.00 119 GLU A CA 1
ATOM 967 C C . GLU A 1 119 ? 3.767 -4.318 16.404 1.00 83.00 119 GLU A C 1
ATOM 969 O O . GLU A 1 119 ? 3.681 -4.001 15.219 1.00 83.00 119 GLU A O 1
ATOM 974 N N . LEU A 1 120 ? 4.817 -4.959 16.923 1.00 84.25 120 LEU A N 1
ATOM 975 C CA . LEU A 1 120 ? 5.935 -5.422 16.115 1.00 84.25 120 LEU A CA 1
ATOM 976 C C . LEU A 1 120 ? 5.455 -6.432 15.072 1.00 84.25 120 LEU A C 1
ATOM 978 O O . LEU A 1 120 ? 5.747 -6.253 13.898 1.00 84.25 120 LEU A O 1
ATOM 982 N N . ILE A 1 121 ? 4.660 -7.434 15.469 1.00 84.44 121 ILE A N 1
ATOM 983 C CA . ILE A 1 121 ? 4.081 -8.418 14.535 1.00 84.44 121 ILE A CA 1
ATOM 984 C C . ILE A 1 121 ? 3.275 -7.705 13.449 1.00 84.44 121 ILE A C 1
ATOM 986 O O . ILE A 1 121 ? 3.450 -7.973 12.265 1.00 84.44 121 ILE A O 1
ATOM 990 N N . ARG A 1 122 ? 2.427 -6.749 13.834 1.00 81.69 122 ARG A N 1
ATOM 991 C CA . ARG A 1 122 ? 1.631 -5.976 12.881 1.00 81.69 122 ARG A CA 1
ATOM 992 C C . ARG A 1 122 ? 2.503 -5.146 11.940 1.00 81.69 122 ARG A C 1
ATOM 994 O O . ARG A 1 122 ? 2.191 -5.062 10.764 1.00 81.69 122 ARG A O 1
ATOM 1001 N N . LYS A 1 123 ? 3.575 -4.510 12.411 1.00 83.75 123 LYS A N 1
ATOM 1002 C CA . LYS A 1 123 ? 4.494 -3.765 11.532 1.00 83.75 123 LYS A CA 1
ATOM 1003 C C . LYS A 1 123 ? 5.346 -4.701 10.671 1.00 83.75 123 LYS A C 1
ATOM 1005 O O . LYS A 1 123 ? 5.620 -4.376 9.524 1.00 83.75 123 LYS A O 1
ATOM 1010 N N . LEU A 1 124 ? 5.656 -5.901 11.153 1.00 81.44 124 LEU A N 1
ATOM 1011 C CA . LEU A 1 124 ? 6.332 -6.933 10.374 1.00 81.44 124 LEU A CA 1
ATOM 1012 C C . LEU A 1 124 ? 5.460 -7.432 9.216 1.00 81.44 124 LEU A C 1
ATOM 1014 O O . LEU A 1 124 ? 5.979 -7.658 8.129 1.00 81.44 124 LEU A O 1
ATOM 1018 N N . THR A 1 125 ? 4.133 -7.516 9.380 1.00 78.19 125 THR A N 1
ATOM 1019 C CA . THR A 1 125 ? 3.254 -7.810 8.232 1.00 78.19 125 THR A CA 1
ATOM 1020 C C . THR A 1 125 ? 3.233 -6.682 7.204 1.00 78.19 125 THR A C 1
ATOM 1022 O O . THR A 1 125 ? 2.993 -6.951 6.034 1.00 78.19 125 THR A O 1
ATOM 1025 N N . HIS A 1 126 ? 3.537 -5.439 7.596 1.00 78.94 126 HIS A N 1
ATOM 1026 C CA . HIS A 1 126 ? 3.752 -4.350 6.638 1.00 78.94 126 HIS A CA 1
ATOM 1027 C C . HIS A 1 126 ? 5.108 -4.493 5.938 1.00 78.94 126 HIS A C 1
ATOM 1029 O O . HIS A 1 126 ? 5.243 -4.043 4.814 1.00 78.94 126 HIS A O 1
ATOM 1035 N N . LEU A 1 127 ? 6.093 -5.178 6.530 1.00 73.94 127 LEU A N 1
ATOM 1036 C CA . LEU A 1 127 ? 7.390 -5.450 5.896 1.00 73.94 127 LEU A CA 1
ATOM 1037 C C . LEU A 1 127 ? 7.281 -6.446 4.730 1.00 73.94 127 LEU A C 1
ATOM 1039 O O . LEU A 1 127 ? 8.154 -6.461 3.873 1.00 73.94 127 LEU A O 1
ATOM 1043 N N . VAL A 1 128 ? 6.170 -7.184 4.606 1.00 77.56 128 VAL A N 1
ATOM 1044 C CA . VAL A 1 128 ? 5.816 -7.936 3.381 1.00 77.56 128 VAL A CA 1
ATOM 1045 C C . VAL A 1 128 ? 5.859 -7.035 2.143 1.00 77.56 128 VAL A C 1
ATOM 1047 O O . VAL A 1 128 ? 6.194 -7.489 1.057 1.00 77.56 128 VAL A O 1
ATOM 1050 N N . ILE A 1 129 ? 5.610 -5.737 2.311 1.00 76.00 129 ILE A N 1
ATOM 1051 C CA . ILE A 1 129 ? 5.751 -4.725 1.264 1.00 76.00 129 ILE A CA 1
ATOM 1052 C C . ILE A 1 129 ? 7.200 -4.607 0.775 1.00 76.00 129 ILE A C 1
ATOM 1054 O O . ILE A 1 129 ? 7.418 -4.346 -0.400 1.00 76.00 129 ILE A O 1
ATOM 1058 N N . GLY A 1 130 ? 8.198 -4.881 1.616 1.00 74.62 130 GLY A N 1
ATOM 1059 C CA . GLY A 1 130 ? 9.596 -5.009 1.201 1.00 74.62 130 GLY A CA 1
ATOM 1060 C C . GLY A 1 130 ? 9.817 -6.102 0.147 1.00 74.62 130 GLY A C 1
ATOM 1061 O O . GLY A 1 130 ? 10.754 -5.999 -0.642 1.00 74.62 130 GLY A O 1
ATOM 1062 N N . MET A 1 131 ? 8.918 -7.094 0.037 1.00 82.50 131 MET A N 1
ATOM 1063 C CA . MET A 1 131 ? 8.959 -8.050 -1.076 1.00 82.50 131 MET A CA 1
ATOM 1064 C C . MET A 1 131 ? 8.713 -7.382 -2.430 1.00 82.50 131 MET A C 1
ATOM 1066 O O . MET A 1 131 ? 9.190 -7.903 -3.428 1.00 82.50 131 MET A O 1
ATOM 1070 N N . ILE A 1 132 ? 8.056 -6.218 -2.492 1.00 84.00 132 ILE A N 1
ATOM 1071 C CA . ILE A 1 132 ? 7.867 -5.465 -3.744 1.00 84.00 132 ILE A CA 1
ATOM 1072 C C . ILE A 1 132 ? 9.215 -5.092 -4.363 1.00 84.00 132 ILE A C 1
ATOM 1074 O O . ILE A 1 132 ? 9.369 -5.170 -5.577 1.00 84.00 132 ILE A O 1
ATOM 1078 N N . ILE A 1 133 ? 10.209 -4.762 -3.538 1.00 84.19 133 ILE A N 1
ATOM 1079 C CA . ILE A 1 133 ? 11.566 -4.428 -3.990 1.00 84.19 133 ILE A CA 1
ATOM 1080 C C . ILE A 1 133 ? 12.209 -5.643 -4.649 1.00 84.19 133 ILE A C 1
ATOM 1082 O O . ILE A 1 133 ? 12.664 -5.572 -5.786 1.00 84.19 133 ILE A O 1
ATOM 1086 N N . VAL A 1 134 ? 12.170 -6.778 -3.948 1.00 86.81 134 VAL A N 1
ATOM 1087 C CA . VAL A 1 134 ? 12.678 -8.063 -4.441 1.00 86.81 134 VAL A CA 1
ATOM 1088 C C . VAL A 1 134 ? 11.936 -8.483 -5.714 1.00 86.81 134 VAL A C 1
ATOM 1090 O O . VAL A 1 134 ? 12.532 -9.062 -6.618 1.00 86.81 134 VAL A O 1
ATOM 1093 N N . CYS A 1 135 ? 10.648 -8.152 -5.821 1.00 86.75 135 CYS A N 1
ATOM 1094 C CA . CYS A 1 135 ? 9.847 -8.412 -7.009 1.00 86.75 135 CYS A CA 1
ATOM 1095 C C . CYS A 1 135 ? 10.248 -7.555 -8.206 1.00 86.75 135 CYS A C 1
ATOM 1097 O O . CYS A 1 135 ? 10.345 -8.090 -9.307 1.00 86.75 135 CYS A O 1
ATOM 1099 N N . TYR A 1 136 ? 10.534 -6.268 -8.003 1.00 85.38 136 TYR A N 1
ATOM 1100 C CA . TYR A 1 136 ? 11.011 -5.402 -9.077 1.00 85.38 136 TYR A CA 1
ATOM 1101 C C . TYR A 1 136 ? 12.364 -5.852 -9.633 1.00 85.38 136 TYR A C 1
ATOM 1103 O O . TYR A 1 136 ? 12.552 -5.816 -10.845 1.00 85.38 136 TYR A O 1
ATOM 1111 N N . THR A 1 137 ? 13.293 -6.272 -8.770 1.00 82.69 137 THR A N 1
ATOM 1112 C CA . THR A 1 137 ? 14.699 -6.457 -9.163 1.00 82.69 137 THR A CA 1
ATOM 1113 C C . THR A 1 137 ? 15.100 -7.905 -9.427 1.00 82.69 137 THR A C 1
ATOM 1115 O O . THR A 1 137 ? 15.916 -8.147 -10.310 1.00 82.69 137 THR A O 1
ATOM 1118 N N . ILE A 1 138 ? 14.549 -8.871 -8.686 1.00 89.56 138 ILE A N 1
ATOM 1119 C CA . ILE A 1 138 ? 15.007 -10.270 -8.713 1.00 89.56 138 ILE A CA 1
ATOM 1120 C C . ILE A 1 138 ? 13.909 -11.197 -9.226 1.00 89.56 138 ILE A C 1
ATOM 1122 O O . ILE A 1 138 ? 14.102 -11.905 -10.213 1.00 89.56 138 ILE A O 1
ATOM 1126 N N . ILE A 1 139 ? 12.745 -11.208 -8.568 1.00 90.62 139 ILE A N 1
ATOM 1127 C CA . ILE A 1 139 ? 11.688 -12.179 -8.893 1.00 90.62 139 ILE A CA 1
ATOM 1128 C C . ILE A 1 139 ? 11.067 -11.854 -10.247 1.00 90.62 139 ILE A C 1
ATOM 1130 O O . ILE A 1 139 ? 10.737 -12.780 -10.971 1.00 90.62 139 ILE A O 1
ATOM 1134 N N . GLY A 1 140 ? 10.951 -10.580 -10.625 1.00 89.19 140 GLY A N 1
ATOM 1135 C CA . GLY A 1 140 ? 10.352 -10.173 -11.893 1.00 89.19 140 GLY A CA 1
ATOM 1136 C C . GLY A 1 140 ? 10.988 -10.825 -13.121 1.00 89.19 140 GLY A C 1
ATOM 1137 O O . GLY A 1 140 ? 10.290 -11.532 -13.848 1.00 89.19 140 GLY A O 1
ATOM 1138 N N . PRO A 1 141 ? 12.304 -10.649 -13.343 1.00 88.25 141 PRO A N 1
ATOM 1139 C CA . PRO A 1 141 ? 13.002 -11.305 -14.445 1.00 88.25 141 PRO A CA 1
ATOM 1140 C C . PRO A 1 141 ? 12.878 -12.835 -14.419 1.00 88.25 141 PRO A C 1
ATOM 1142 O O . PRO A 1 141 ? 12.587 -13.446 -15.445 1.00 88.25 141 PRO A O 1
ATOM 1145 N N . ILE A 1 142 ? 13.034 -13.457 -13.243 1.00 91.62 142 ILE A N 1
ATOM 1146 C CA . ILE A 1 142 ? 12.938 -14.918 -13.085 1.00 91.62 142 ILE A CA 1
ATOM 1147 C C . ILE A 1 142 ? 11.529 -15.413 -13.431 1.00 91.62 142 ILE A C 1
ATOM 1149 O O . ILE A 1 142 ? 11.369 -16.363 -14.195 1.00 91.62 142 ILE A O 1
ATOM 1153 N N . PHE A 1 143 ? 10.507 -14.758 -12.882 1.00 89.50 143 PHE A N 1
ATOM 1154 C CA . PHE A 1 143 ? 9.105 -15.101 -13.078 1.00 89.50 143 PHE A CA 1
ATOM 1155 C C . PHE A 1 143 ? 8.706 -14.972 -14.544 1.00 89.50 143 PHE A C 1
ATOM 1157 O O . PHE A 1 143 ? 8.072 -15.869 -15.083 1.00 89.50 143 PHE A O 1
ATOM 1164 N N . MET A 1 144 ? 9.123 -13.905 -15.220 1.00 85.62 144 MET A N 1
ATOM 1165 C CA . MET A 1 144 ? 8.772 -13.691 -16.623 1.00 85.62 144 MET A CA 1
ATOM 1166 C C . MET A 1 144 ? 9.506 -14.642 -17.571 1.00 85.62 144 MET A C 1
ATOM 1168 O O . MET A 1 144 ? 8.901 -15.124 -18.525 1.00 85.62 144 MET A O 1
ATOM 1172 N N . ASN A 1 145 ? 10.759 -14.999 -17.277 1.00 88.38 145 ASN A N 1
ATOM 1173 C CA . ASN A 1 145 ? 11.453 -16.064 -18.007 1.00 88.38 145 ASN A CA 1
ATOM 1174 C C . ASN A 1 145 ? 10.735 -17.408 -17.844 1.00 88.38 145 ASN A C 1
ATOM 1176 O O . ASN A 1 145 ? 10.540 -18.126 -18.823 1.00 88.38 145 ASN A O 1
ATOM 1180 N N . PHE A 1 146 ? 10.284 -17.721 -16.627 1.00 89.88 146 PHE A N 1
ATOM 1181 C CA . PHE A 1 146 ? 9.464 -18.903 -16.375 1.00 89.88 146 PHE A CA 1
ATOM 1182 C C . PHE A 1 146 ? 8.130 -18.852 -17.137 1.00 89.88 146 PHE A C 1
ATOM 1184 O O . PHE A 1 146 ? 7.730 -19.847 -17.733 1.00 89.88 146 PHE A O 1
ATOM 1191 N N . MET A 1 147 ? 7.460 -17.697 -17.176 1.00 86.81 147 MET A N 1
ATOM 1192 C CA . MET A 1 147 ? 6.208 -17.531 -17.919 1.00 86.81 147 MET A CA 1
ATOM 1193 C C . MET A 1 147 ? 6.392 -17.713 -19.429 1.00 86.81 147 MET A C 1
ATOM 1195 O O . MET A 1 147 ? 5.584 -18.403 -20.044 1.00 86.81 147 MET A O 1
ATOM 1199 N N . ASN A 1 148 ? 7.449 -17.146 -20.018 1.00 85.00 148 ASN A N 1
ATOM 1200 C CA . ASN A 1 148 ? 7.769 -17.354 -21.433 1.00 85.00 148 ASN A CA 1
ATOM 1201 C C . ASN A 1 148 ? 8.061 -18.830 -21.725 1.00 85.00 148 ASN A C 1
ATOM 1203 O O . ASN A 1 148 ? 7.459 -19.389 -22.632 1.00 85.00 148 ASN A O 1
ATOM 1207 N N . PHE A 1 149 ? 8.863 -19.493 -20.884 1.00 88.12 149 PHE A N 1
ATOM 1208 C CA . PHE A 1 149 ? 9.109 -20.934 -21.000 1.00 88.12 149 PHE A CA 1
ATOM 1209 C C . PHE A 1 149 ? 7.811 -21.760 -20.967 1.00 88.12 149 PHE A C 1
ATOM 1211 O O . PHE A 1 149 ? 7.636 -22.686 -21.755 1.00 88.12 149 PHE A O 1
ATOM 1218 N N . MET A 1 150 ? 6.877 -21.422 -20.072 1.00 85.38 150 MET A N 1
ATOM 1219 C CA . MET A 1 150 ? 5.579 -22.101 -19.991 1.00 85.38 150 MET A CA 1
ATOM 1220 C C . MET A 1 150 ? 4.710 -21.867 -21.234 1.00 85.38 150 MET A C 1
ATOM 1222 O O . MET A 1 150 ? 3.986 -22.776 -21.638 1.00 85.38 150 MET A O 1
ATOM 1226 N N . LEU A 1 151 ? 4.767 -20.673 -21.831 1.00 84.44 151 LEU A N 1
ATOM 1227 C CA . LEU A 1 151 ? 4.050 -20.354 -23.069 1.00 84.44 151 LEU A CA 1
ATOM 1228 C C . LEU A 1 151 ? 4.630 -21.103 -24.270 1.00 84.44 151 LEU A C 1
ATOM 1230 O O . LEU A 1 151 ? 3.868 -21.679 -25.043 1.00 84.44 151 LEU A O 1
ATOM 1234 N N . ASP A 1 152 ? 5.957 -21.181 -24.365 1.00 85.25 152 ASP A N 1
ATOM 1235 C CA . ASP A 1 152 ? 6.651 -21.968 -25.389 1.00 85.25 152 ASP A CA 1
ATOM 1236 C C . ASP A 1 152 ? 6.307 -23.464 -25.280 1.00 85.25 152 ASP A C 1
ATOM 1238 O O . ASP A 1 152 ? 6.096 -24.145 -26.285 1.00 85.25 152 ASP A O 1
ATOM 1242 N N . ALA A 1 153 ? 6.211 -23.986 -24.052 1.00 85.31 153 ALA A N 1
ATOM 1243 C CA . ALA A 1 153 ? 5.891 -25.388 -23.791 1.00 85.31 153 ALA A CA 1
ATOM 1244 C C . ALA A 1 153 ? 4.416 -25.747 -24.053 1.00 85.31 153 ALA A C 1
ATOM 1246 O O . ALA A 1 153 ? 4.097 -26.916 -24.283 1.00 85.31 153 ALA A O 1
ATOM 1247 N N . VAL A 1 154 ? 3.506 -24.770 -23.994 1.00 81.81 154 VAL A N 1
ATOM 1248 C CA . VAL A 1 154 ? 2.059 -24.980 -24.127 1.00 81.81 154 VAL A CA 1
ATOM 1249 C C . VAL A 1 154 ? 1.510 -24.065 -25.230 1.00 81.81 154 VAL A C 1
ATOM 1251 O O . VAL A 1 154 ? 0.911 -23.030 -24.931 1.00 81.81 154 VAL A O 1
ATOM 1254 N N . PRO A 1 155 ? 1.599 -24.467 -26.516 1.00 70.31 155 PRO A N 1
ATOM 1255 C CA . PRO A 1 155 ? 1.138 -23.659 -27.655 1.00 70.31 155 PRO A CA 1
ATOM 1256 C C . PRO A 1 155 ? -0.389 -23.450 -27.704 1.00 70.31 155 PRO A C 1
ATOM 1258 O O . PRO A 1 155 ? -0.913 -22.855 -28.644 1.00 70.31 155 PRO A O 1
ATOM 1261 N N . PHE A 1 156 ? -1.119 -23.915 -26.686 1.00 65.44 156 PHE A N 1
ATOM 1262 C CA . PHE A 1 156 ? -2.578 -23.927 -26.589 1.00 65.44 156 PHE A CA 1
ATOM 1263 C C . PHE A 1 156 ? -3.233 -22.551 -26.777 1.00 65.44 156 PHE A C 1
ATOM 1265 O O . PHE A 1 156 ? -4.378 -22.477 -27.212 1.00 65.44 156 PHE A O 1
ATOM 1272 N N . PHE A 1 157 ? -2.523 -21.459 -26.481 1.00 65.31 157 PHE A N 1
ATOM 1273 C CA . PHE A 1 157 ? -3.071 -20.105 -26.596 1.00 65.31 157 PHE A CA 1
ATOM 1274 C C . PHE A 1 157 ? -2.722 -19.389 -27.906 1.00 65.31 157 PHE A C 1
ATOM 1276 O O . PHE A 1 157 ? -3.176 -18.266 -28.104 1.00 65.31 157 PHE A O 1
ATOM 1283 N N . GLY A 1 158 ? -1.912 -19.989 -28.789 1.00 71.81 158 GLY A N 1
ATOM 1284 C CA . GLY A 1 158 ? -1.414 -19.304 -29.991 1.00 71.81 158 GLY A CA 1
ATOM 1285 C C . GLY A 1 158 ? -0.551 -18.068 -29.689 1.00 71.81 158 GLY A C 1
ATOM 1286 O O . GLY A 1 158 ? -0.294 -17.264 -30.580 1.00 71.81 158 GLY A O 1
ATOM 1287 N N . ILE A 1 159 ? -0.116 -17.908 -28.434 1.00 72.94 159 ILE A N 1
ATOM 1288 C CA . ILE A 1 159 ? 0.778 -16.850 -27.961 1.00 72.94 159 ILE A CA 1
ATOM 1289 C C . ILE A 1 159 ? 2.143 -17.503 -27.775 1.00 72.94 159 ILE A C 1
ATOM 1291 O O . ILE A 1 159 ? 2.334 -18.254 -26.824 1.00 72.94 159 ILE A O 1
ATOM 1295 N N . SER A 1 160 ? 3.069 -17.243 -28.695 1.00 64.50 160 SER A N 1
ATOM 1296 C CA . SER A 1 160 ? 4.418 -17.815 -28.641 1.00 64.50 160 SER A CA 1
ATOM 1297 C C . SER A 1 160 ? 5.312 -17.130 -27.610 1.00 64.50 160 SER A C 1
ATOM 1299 O O . SER A 1 160 ? 6.267 -17.725 -27.156 1.00 64.50 160 SER A O 1
ATOM 1301 N N . SER A 1 161 ? 5.043 -15.881 -27.224 1.00 69.88 161 SER A N 1
ATOM 1302 C CA . SER A 1 161 ? 5.810 -15.202 -26.175 1.00 69.88 161 SER A CA 1
ATOM 1303 C C . SER A 1 161 ? 5.073 -13.979 -25.641 1.00 69.88 161 SER A C 1
ATOM 1305 O O . SER A 1 161 ? 4.217 -13.394 -26.313 1.00 69.88 161 SER A O 1
ATOM 1307 N N . LEU A 1 162 ? 5.428 -13.558 -24.425 1.00 72.06 162 LEU A N 1
ATOM 1308 C CA . LEU A 1 162 ? 5.067 -12.235 -23.928 1.00 72.06 162 LEU A CA 1
ATOM 1309 C C . LEU A 1 162 ? 5.913 -11.234 -24.718 1.00 72.06 162 LEU A C 1
ATOM 1311 O O . LEU A 1 162 ? 7.083 -11.038 -24.400 1.00 72.06 162 LEU A O 1
ATOM 1315 N N . ASN A 1 163 ? 5.353 -10.629 -25.772 1.00 69.50 163 ASN A N 1
ATOM 1316 C CA . ASN A 1 163 ? 6.033 -9.593 -26.559 1.00 69.50 163 ASN A CA 1
ATOM 1317 C C . ASN A 1 163 ? 6.115 -8.285 -25.756 1.00 69.50 163 ASN A C 1
ATOM 1319 O O . ASN A 1 163 ? 5.391 -7.319 -25.994 1.00 69.50 163 ASN A O 1
ATOM 1323 N N . VAL A 1 164 ? 6.928 -8.319 -24.710 1.00 73.25 164 VAL A N 1
ATOM 1324 C CA . VAL A 1 164 ? 7.026 -7.304 -23.679 1.00 73.25 164 VAL A CA 1
ATOM 1325 C C . VAL A 1 164 ? 8.500 -7.037 -23.446 1.00 73.25 164 VAL A C 1
ATOM 1327 O O . VAL A 1 164 ? 9.276 -7.969 -23.255 1.00 73.25 164 VAL A O 1
ATOM 1330 N N . ASP A 1 165 ? 8.874 -5.761 -23.426 1.00 79.44 165 ASP A N 1
ATOM 1331 C CA . ASP A 1 165 ? 10.242 -5.370 -23.107 1.00 79.44 165 ASP A CA 1
ATOM 1332 C C . ASP A 1 165 ? 10.621 -5.896 -21.702 1.00 79.44 165 ASP A C 1
ATOM 1334 O O . ASP A 1 165 ? 9.903 -5.607 -20.729 1.00 79.44 165 ASP A O 1
ATOM 1338 N N . PRO A 1 166 ? 11.727 -6.661 -21.573 1.00 78.94 166 PRO A N 1
ATOM 1339 C CA . PRO A 1 166 ? 12.226 -7.170 -20.298 1.00 78.94 166 PRO A CA 1
ATOM 1340 C C . PRO A 1 166 ? 12.344 -6.113 -19.195 1.00 78.94 166 PRO A C 1
ATOM 1342 O O . PRO A 1 166 ? 12.213 -6.448 -18.015 1.00 78.94 166 PRO A O 1
ATOM 1345 N N . ILE A 1 167 ? 12.517 -4.834 -19.550 1.00 78.25 167 ILE A N 1
ATOM 1346 C CA . ILE A 1 167 ? 12.559 -3.721 -18.593 1.00 78.25 167 ILE A CA 1
ATOM 1347 C C . ILE A 1 167 ? 11.282 -3.616 -17.738 1.00 78.25 167 ILE A C 1
ATOM 1349 O O . ILE A 1 167 ? 11.326 -3.134 -16.605 1.00 78.25 167 ILE A O 1
ATOM 1353 N N . TYR A 1 168 ? 10.144 -4.114 -18.233 1.00 85.12 168 TYR A N 1
ATOM 1354 C CA . TYR A 1 168 ? 8.856 -4.070 -17.537 1.00 85.12 168 TYR A CA 1
ATOM 1355 C C . TYR A 1 168 ? 8.515 -5.356 -16.773 1.00 85.12 168 TYR A C 1
ATOM 1357 O O . TYR A 1 168 ? 7.487 -5.407 -16.093 1.00 85.12 168 TYR A O 1
ATOM 1365 N N . TYR A 1 169 ? 9.357 -6.391 -16.826 1.00 86.56 169 TYR A N 1
ATOM 1366 C CA . TYR A 1 169 ? 9.090 -7.684 -16.182 1.00 86.56 169 TYR A CA 1
ATOM 1367 C C . TYR A 1 169 ? 8.880 -7.563 -14.668 1.00 86.56 169 TYR A C 1
ATOM 1369 O O . TYR A 1 169 ? 7.931 -8.127 -14.110 1.00 86.56 169 TYR A O 1
ATOM 1377 N N . GLY A 1 170 ? 9.718 -6.757 -14.010 1.00 88.06 170 GLY A N 1
ATOM 1378 C CA . GLY A 1 170 ? 9.564 -6.409 -12.596 1.00 88.06 170 GLY A CA 1
ATOM 1379 C C . GLY A 1 170 ? 8.223 -5.744 -12.303 1.00 88.06 170 GLY A C 1
ATOM 1380 O O . GLY A 1 170 ? 7.506 -6.157 -11.392 1.00 88.06 170 GLY A O 1
ATOM 1381 N N . HIS A 1 171 ? 7.841 -4.764 -13.123 1.00 89.62 171 HIS A N 1
ATOM 1382 C CA . HIS A 1 171 ? 6.593 -4.031 -12.949 1.00 89.62 171 HIS A CA 1
ATOM 1383 C C . HIS A 1 171 ? 5.362 -4.938 -13.067 1.00 89.62 171 HIS A C 1
ATOM 1385 O O . HIS A 1 171 ? 4.524 -4.937 -12.166 1.00 89.62 171 HIS A O 1
ATOM 1391 N N . TYR A 1 172 ? 5.264 -5.761 -14.116 1.00 88.75 172 TYR A N 1
ATOM 1392 C CA . TYR A 1 172 ? 4.112 -6.652 -14.290 1.00 88.75 172 TYR A CA 1
ATOM 1393 C C . TYR A 1 172 ? 3.984 -7.679 -13.170 1.00 88.75 172 TYR A C 1
ATOM 1395 O O . TYR A 1 172 ? 2.878 -7.918 -12.686 1.00 88.75 172 TYR A O 1
ATOM 1403 N N . THR A 1 173 ? 5.108 -8.229 -12.714 1.00 89.12 173 THR A N 1
ATOM 1404 C CA . THR A 1 173 ? 5.136 -9.172 -11.590 1.00 89.12 173 THR A CA 1
ATOM 1405 C C . THR A 1 173 ? 4.636 -8.512 -10.308 1.00 89.12 173 THR A C 1
ATOM 1407 O O . THR A 1 173 ? 3.814 -9.073 -9.586 1.00 89.12 173 THR A O 1
ATOM 1410 N N . VAL A 1 174 ? 5.077 -7.283 -10.037 1.00 91.50 174 VAL A N 1
ATOM 1411 C CA . VAL A 1 174 ? 4.623 -6.514 -8.875 1.00 91.50 174 VAL A CA 1
ATOM 1412 C C . VAL A 1 174 ? 3.133 -6.196 -8.968 1.00 91.50 174 VAL A C 1
ATOM 1414 O O . VAL A 1 174 ? 2.416 -6.375 -7.984 1.00 91.50 174 VAL A O 1
ATOM 1417 N N . VAL A 1 175 ? 2.648 -5.759 -10.133 1.00 90.81 175 VAL A N 1
ATOM 1418 C CA . VAL A 1 175 ? 1.220 -5.486 -10.345 1.00 90.81 175 VAL A CA 1
ATOM 1419 C C . VAL A 1 175 ? 0.392 -6.748 -10.119 1.00 90.81 175 VAL A C 1
ATOM 1421 O O . VAL A 1 175 ? -0.578 -6.692 -9.366 1.00 90.81 175 VAL A O 1
ATOM 1424 N N . PHE A 1 176 ? 0.804 -7.886 -10.685 1.00 89.19 176 PHE A N 1
ATOM 1425 C CA . PHE A 1 176 ? 0.165 -9.183 -10.457 1.00 89.19 176 PHE A CA 1
ATOM 1426 C C . PHE A 1 176 ? 0.050 -9.497 -8.962 1.00 89.19 176 PHE A C 1
ATOM 1428 O O . PHE A 1 176 ? -1.056 -9.677 -8.449 1.00 89.19 176 PHE A O 1
ATOM 1435 N N . LEU A 1 177 ? 1.172 -9.475 -8.238 1.00 90.38 177 LEU A N 1
ATOM 1436 C CA . LEU A 1 177 ? 1.220 -9.820 -6.816 1.00 90.38 177 LEU A CA 1
ATOM 1437 C C . LEU A 1 177 ? 0.412 -8.855 -5.937 1.00 90.38 177 LEU A C 1
ATOM 1439 O O . LEU A 1 177 ? -0.252 -9.281 -4.986 1.00 90.38 177 LEU A O 1
ATOM 1443 N N . VAL A 1 178 ? 0.440 -7.558 -6.241 1.00 91.00 178 VAL A N 1
ATOM 1444 C CA . VAL A 1 178 ? -0.310 -6.549 -5.484 1.00 91.00 178 VAL A CA 1
ATOM 1445 C C . VAL A 1 178 ? -1.807 -6.658 -5.750 1.00 91.00 178 VAL A C 1
ATOM 1447 O O . VAL A 1 178 ? -2.585 -6.574 -4.800 1.00 91.00 178 VAL A O 1
ATOM 1450 N N . VAL A 1 179 ? -2.223 -6.913 -6.994 1.00 90.38 179 VAL A N 1
ATOM 1451 C CA . VAL A 1 179 ? -3.637 -7.106 -7.341 1.00 90.38 179 VAL A CA 1
ATOM 1452 C C . VAL A 1 179 ? -4.191 -8.356 -6.659 1.00 90.38 179 VAL A C 1
ATOM 1454 O O . VAL A 1 179 ? -5.197 -8.247 -5.959 1.00 90.38 179 VAL A O 1
ATOM 1457 N N . ILE A 1 180 ? -3.529 -9.517 -6.755 1.00 91.00 180 ILE A N 1
ATOM 1458 C CA . ILE A 1 180 ? -4.011 -10.735 -6.071 1.00 91.00 180 ILE A CA 1
ATOM 1459 C C . ILE A 1 180 ? -4.064 -10.538 -4.548 1.00 91.00 180 ILE A C 1
ATOM 1461 O O . ILE A 1 180 ? -5.033 -10.939 -3.897 1.00 91.00 180 ILE A O 1
ATOM 1465 N N . SER A 1 181 ? -3.080 -9.834 -3.977 1.00 91.19 181 SER A N 1
ATOM 1466 C CA . SER A 1 181 ? -3.057 -9.507 -2.548 1.00 91.19 181 SER A CA 1
ATOM 1467 C C . SER A 1 181 ? -4.222 -8.596 -2.168 1.00 91.19 181 SER A C 1
ATOM 1469 O O . SER A 1 181 ? -4.906 -8.856 -1.179 1.00 91.19 181 SER A O 1
ATOM 1471 N N . PHE A 1 182 ? -4.498 -7.558 -2.960 1.00 92.25 182 PHE A N 1
ATOM 1472 C CA . PHE A 1 182 ? -5.626 -6.654 -2.746 1.00 92.25 182 PHE A CA 1
ATOM 1473 C C . PHE A 1 182 ? -6.967 -7.383 -2.818 1.00 92.25 182 PHE A C 1
ATOM 1475 O O . PHE A 1 182 ? -7.807 -7.196 -1.937 1.00 92.25 182 PHE A O 1
ATOM 1482 N N . LEU A 1 183 ? -7.160 -8.244 -3.819 1.00 91.75 183 LEU A N 1
ATOM 1483 C CA . LEU A 1 183 ? -8.372 -9.047 -3.978 1.00 91.75 183 LEU A CA 1
ATOM 1484 C C . LEU A 1 183 ? -8.590 -9.977 -2.771 1.00 91.75 183 LEU A C 1
ATOM 1486 O O . LEU A 1 183 ? -9.688 -10.027 -2.201 1.00 91.75 183 LEU A O 1
ATOM 1490 N N . GLY A 1 184 ? -7.534 -10.666 -2.329 1.00 91.62 184 GLY A N 1
ATOM 1491 C CA . GLY A 1 184 ? -7.574 -11.547 -1.162 1.00 91.62 184 GLY A CA 1
ATOM 1492 C C . GLY A 1 184 ? -7.871 -10.800 0.141 1.00 91.62 184 GLY A C 1
ATOM 1493 O O . GLY A 1 184 ? -8.787 -11.172 0.881 1.00 91.62 184 GLY A O 1
ATOM 1494 N N . LEU A 1 185 ? -7.148 -9.704 0.399 1.00 91.25 185 LEU A N 1
ATOM 1495 C CA . LEU A 1 185 ? -7.337 -8.865 1.587 1.00 91.25 185 LEU A CA 1
ATOM 1496 C C . LEU A 1 185 ? -8.726 -8.224 1.613 1.00 91.25 185 LEU A C 1
ATOM 1498 O O . LEU A 1 185 ? -9.385 -8.251 2.649 1.00 91.25 185 LEU A O 1
ATOM 1502 N N . SER A 1 186 ? -9.213 -7.720 0.478 1.00 91.56 186 SER A N 1
ATOM 1503 C CA . SER A 1 186 ? -10.545 -7.112 0.376 1.00 91.56 186 SER A CA 1
ATOM 1504 C C . SER A 1 186 ? -11.650 -8.126 0.646 1.00 91.56 186 SER A C 1
ATOM 1506 O O . SER A 1 186 ? -12.589 -7.834 1.381 1.00 91.56 186 SER A O 1
ATOM 1508 N N . THR A 1 187 ? -11.523 -9.346 0.121 1.00 91.19 187 THR A N 1
ATOM 1509 C CA . THR A 1 187 ? -12.483 -10.430 0.386 1.00 91.19 187 THR A CA 1
ATOM 1510 C C . THR A 1 187 ? -12.496 -10.800 1.870 1.00 91.19 187 THR A C 1
ATOM 1512 O O . THR A 1 187 ? -13.562 -10.924 2.478 1.00 91.19 187 THR A O 1
ATOM 1515 N N . SER A 1 188 ? -11.310 -10.918 2.473 1.00 90.50 188 SER A N 1
ATOM 1516 C CA . SER A 1 188 ? -11.156 -11.147 3.910 1.00 90.50 188 SER A CA 1
ATOM 1517 C C . SER A 1 188 ? -11.818 -10.034 4.728 1.00 90.50 188 SER A C 1
ATOM 1519 O O . SER A 1 188 ? -12.562 -10.303 5.673 1.00 90.50 188 SER A O 1
ATOM 1521 N N . GLU A 1 189 ? -11.628 -8.784 4.320 1.00 89.12 189 GLU A N 1
ATOM 1522 C CA . GLU A 1 189 ? -12.188 -7.616 4.988 1.00 89.12 189 GLU A CA 1
ATOM 1523 C C . GLU A 1 189 ? -13.717 -7.532 4.863 1.00 89.12 189 GLU A C 1
ATOM 1525 O O . GLU A 1 189 ? -14.405 -7.253 5.846 1.00 89.12 189 GLU A O 1
ATOM 1530 N N . ILE A 1 190 ? -14.276 -7.855 3.695 1.00 89.12 190 ILE A N 1
ATOM 1531 C CA . ILE A 1 190 ? -15.727 -7.952 3.486 1.00 89.12 190 ILE A CA 1
ATOM 1532 C C . ILE A 1 190 ? -16.318 -8.996 4.443 1.00 89.12 190 ILE A C 1
ATOM 1534 O O . ILE A 1 190 ? -17.304 -8.720 5.131 1.00 89.12 190 ILE A O 1
ATOM 1538 N N . VAL A 1 191 ? -15.692 -10.171 4.564 1.00 89.31 191 VAL A N 1
ATOM 1539 C CA . VAL A 1 191 ? -16.131 -11.194 5.526 1.00 89.31 191 VAL A CA 1
ATOM 1540 C C . VAL A 1 191 ? -16.003 -10.696 6.963 1.00 89.31 191 VAL A C 1
ATOM 1542 O O . VAL A 1 191 ? -16.926 -10.898 7.747 1.00 89.31 191 VAL A O 1
ATOM 1545 N N . ARG A 1 192 ? -14.926 -9.990 7.321 1.00 87.75 192 ARG A N 1
ATOM 1546 C CA . ARG A 1 192 ? -14.774 -9.393 8.657 1.00 87.75 192 ARG A CA 1
ATOM 1547 C C . ARG A 1 192 ? -15.917 -8.428 8.984 1.00 87.75 192 ARG A C 1
ATOM 1549 O O . ARG A 1 192 ? -16.460 -8.486 10.086 1.00 87.75 192 ARG A O 1
ATOM 1556 N N . VAL A 1 193 ? -16.283 -7.556 8.045 1.00 84.44 193 VAL A N 1
ATOM 1557 C CA . VAL A 1 193 ? -17.284 -6.495 8.244 1.00 84.44 193 VAL A CA 1
ATOM 1558 C C . VAL A 1 193 ? -18.715 -7.039 8.253 1.00 84.44 193 VAL A C 1
ATOM 1560 O O . VAL A 1 193 ? -19.526 -6.633 9.088 1.00 84.44 193 VAL A O 1
ATOM 1563 N N . PHE A 1 194 ? -19.056 -7.948 7.336 1.00 83.88 194 PHE A N 1
ATOM 1564 C CA . PHE A 1 194 ? -20.425 -8.462 7.198 1.00 83.88 194 PHE A CA 1
ATOM 1565 C C . PHE A 1 194 ? -20.680 -9.753 7.978 1.00 83.88 194 PHE A C 1
ATOM 1567 O O . PHE A 1 194 ? -21.799 -9.980 8.434 1.00 83.88 194 PHE A O 1
ATOM 1574 N N . PHE A 1 195 ? -19.655 -10.580 8.169 1.00 84.69 195 PHE A N 1
ATOM 1575 C CA . PHE A 1 195 ? -19.767 -11.938 8.699 1.00 84.69 195 PHE A CA 1
ATOM 1576 C C . PHE A 1 195 ? -18.706 -12.218 9.772 1.00 84.69 195 PHE A C 1
ATOM 1578 O O . PHE A 1 195 ? -18.098 -13.286 9.785 1.00 84.69 195 PHE A O 1
ATOM 1585 N N . TYR A 1 196 ? -18.507 -11.278 10.704 1.00 83.31 196 TYR A N 1
ATOM 1586 C CA . TYR A 1 196 ? -17.481 -11.362 11.753 1.00 83.31 196 TYR A CA 1
ATOM 1587 C C . TYR A 1 196 ? -17.379 -12.729 12.471 1.00 83.31 196 TYR A C 1
ATOM 1589 O O . TYR A 1 196 ? -16.260 -13.214 12.641 1.00 83.31 196 TYR A O 1
ATOM 1597 N N . PRO A 1 197 ? -18.482 -13.412 12.858 1.00 80.69 197 PRO A N 1
ATOM 1598 C CA . PRO A 1 197 ? -18.397 -14.732 13.500 1.00 80.69 197 PRO A CA 1
ATOM 1599 C C . PRO A 1 197 ? -17.820 -15.838 12.603 1.00 80.69 197 PRO A C 1
ATOM 1601 O O . PRO A 1 197 ? -17.309 -16.831 13.107 1.00 80.69 197 PRO A O 1
ATOM 1604 N N . ALA A 1 198 ? -17.898 -15.672 11.281 1.00 83.31 198 ALA A N 1
ATOM 1605 C CA . ALA A 1 198 ? -17.365 -16.601 10.289 1.00 83.31 198 ALA A CA 1
ATOM 1606 C C . ALA A 1 198 ? -15.954 -16.216 9.808 1.00 83.31 198 ALA A C 1
ATOM 1608 O O . ALA A 1 198 ? -15.439 -16.852 8.890 1.00 83.31 198 ALA A O 1
ATOM 1609 N N . TYR A 1 199 ? -15.333 -15.182 10.391 1.00 86.50 199 TYR A N 1
ATOM 1610 C CA . TYR A 1 199 ? -14.021 -14.700 9.970 1.00 86.50 199 TYR A CA 1
ATOM 1611 C C . TYR A 1 199 ? -12.921 -15.729 10.287 1.00 86.50 199 TYR A C 1
ATOM 1613 O O . TYR A 1 199 ? -12.651 -15.994 11.463 1.00 86.50 199 TYR A O 1
ATOM 1621 N N . PRO A 1 200 ? -12.250 -16.304 9.272 1.00 83.81 200 PRO A N 1
ATOM 1622 C CA . PRO A 1 200 ? -11.424 -17.491 9.477 1.00 83.81 200 PRO A CA 1
ATOM 1623 C C . PRO A 1 200 ? -10.013 -17.201 10.014 1.00 83.81 200 PRO A C 1
ATOM 1625 O O . PRO A 1 200 ? -9.337 -18.101 10.516 1.00 83.81 200 PRO A O 1
ATOM 1628 N N . LEU A 1 201 ? -9.539 -15.953 9.936 1.00 84.06 201 LEU A N 1
ATOM 1629 C CA . LEU A 1 201 ? -8.150 -15.599 10.244 1.00 84.06 201 LEU A CA 1
ATOM 1630 C C . LEU A 1 201 ? -7.964 -15.202 11.718 1.00 84.06 201 LEU A C 1
ATOM 1632 O O . LEU A 1 201 ? -7.861 -14.023 12.064 1.00 84.06 201 LEU A O 1
ATOM 1636 N N . LYS A 1 202 ? -7.867 -16.201 12.605 1.00 80.06 202 LYS A N 1
ATOM 1637 C CA . LYS A 1 202 ? -7.698 -15.996 14.062 1.00 80.06 202 LYS A CA 1
ATOM 1638 C C . LYS A 1 202 ? -6.445 -15.200 14.435 1.00 80.06 202 LYS A C 1
ATOM 1640 O O . LYS A 1 202 ? -6.513 -14.351 15.318 1.00 80.06 202 LYS A O 1
ATOM 1645 N N . ALA A 1 203 ? -5.324 -15.427 13.748 1.00 74.50 203 ALA A N 1
ATOM 1646 C CA . ALA A 1 203 ? -4.092 -14.669 13.981 1.00 74.50 203 ALA A CA 1
ATOM 1647 C C . ALA A 1 203 ? -4.275 -13.175 13.667 1.00 74.50 203 ALA A C 1
ATOM 1649 O O . ALA A 1 203 ? -3.834 -12.317 14.426 1.00 74.50 203 ALA A O 1
ATOM 1650 N N . VAL A 1 204 ? -5.009 -12.865 12.594 1.00 74.81 204 VAL A N 1
ATOM 1651 C CA . VAL A 1 204 ? -5.335 -11.484 12.217 1.00 74.81 204 VAL A CA 1
ATOM 1652 C C . VAL A 1 204 ? -6.325 -10.872 13.217 1.00 74.81 204 VAL A C 1
ATOM 1654 O O . VAL A 1 204 ? -6.210 -9.703 13.572 1.00 74.81 204 VAL A O 1
ATOM 1657 N N . LYS A 1 205 ? -7.247 -11.675 13.769 1.00 75.06 205 LYS A N 1
ATOM 1658 C CA . LYS A 1 205 ? -8.151 -11.240 14.847 1.00 75.06 205 LYS A CA 1
ATOM 1659 C C . LYS A 1 205 ? -7.390 -10.735 16.080 1.00 75.06 205 LYS A C 1
ATOM 1661 O O . LYS A 1 205 ? -7.828 -9.765 16.689 1.00 75.06 205 LYS A O 1
ATOM 1666 N N . ALA A 1 206 ? -6.261 -11.357 16.422 1.00 72.94 206 ALA A N 1
ATOM 1667 C CA . ALA A 1 206 ? -5.468 -11.009 17.602 1.00 72.94 206 ALA A CA 1
ATOM 1668 C C . ALA A 1 206 ? -4.700 -9.678 17.482 1.00 72.94 206 ALA A C 1
ATOM 1670 O O . ALA A 1 206 ? -4.263 -9.141 18.494 1.00 72.94 206 ALA A O 1
ATOM 1671 N N . ILE A 1 207 ? -4.531 -9.142 16.268 1.00 74.31 207 ILE A N 1
ATOM 1672 C CA . ILE A 1 207 ? -3.738 -7.924 16.021 1.00 74.31 207 ILE A CA 1
ATOM 1673 C C . ILE A 1 207 ? -4.587 -6.676 15.736 1.00 74.31 207 ILE A C 1
ATOM 1675 O O . ILE A 1 207 ? -4.022 -5.587 15.607 1.00 74.31 207 ILE A O 1
ATOM 1679 N N . TYR A 1 208 ? -5.916 -6.802 15.633 1.00 70.81 208 TYR A N 1
ATOM 1680 C CA . TYR A 1 208 ? -6.792 -5.652 15.394 1.00 70.81 208 TYR A CA 1
ATOM 1681 C C . TYR A 1 208 ? -6.914 -4.762 16.632 1.00 70.81 208 TYR A C 1
ATOM 1683 O O . TYR A 1 208 ? -7.154 -5.234 17.743 1.00 70.81 208 TYR A O 1
ATOM 1691 N N . ARG A 1 209 ? -6.828 -3.443 16.427 1.00 68.94 209 ARG A N 1
ATOM 1692 C CA . ARG A 1 209 ? -7.131 -2.451 17.473 1.00 68.94 209 ARG A CA 1
ATOM 1693 C C . ARG A 1 209 ? -8.639 -2.301 17.684 1.00 68.94 209 ARG A C 1
ATOM 1695 O O . ARG A 1 209 ? -9.424 -2.505 16.760 1.00 68.94 209 ARG A O 1
ATOM 1702 N N . GLN A 1 210 ? -9.042 -1.799 18.854 1.00 66.62 210 GLN A N 1
ATOM 1703 C CA . GLN A 1 210 ? -10.435 -1.420 19.147 1.00 66.62 210 GLN A CA 1
ATOM 1704 C C . GLN A 1 210 ? -11.048 -0.552 18.039 1.00 66.62 210 GLN A C 1
ATOM 1706 O O . GLN A 1 210 ? -12.131 -0.847 17.531 1.00 66.62 210 GLN A O 1
ATOM 1711 N N . LYS A 1 211 ? -10.305 0.474 17.609 1.00 66.00 211 LYS A N 1
ATOM 1712 C CA . LYS A 1 211 ? -10.728 1.370 16.530 1.00 66.00 211 LYS A CA 1
ATOM 1713 C C . LYS A 1 211 ? -10.903 0.662 15.183 1.00 66.00 211 LYS A C 1
ATOM 1715 O O . LYS A 1 211 ? -11.708 1.101 14.380 1.00 66.00 211 LYS A O 1
ATOM 1720 N N . GLU A 1 212 ? -10.193 -0.440 14.937 1.00 65.44 212 GLU A N 1
ATOM 1721 C CA . GLU A 1 212 ? -10.248 -1.204 13.680 1.00 65.44 212 GLU A CA 1
ATOM 1722 C C . GLU A 1 212 ? -11.405 -2.215 13.673 1.00 65.44 212 GLU A C 1
ATOM 1724 O O . GLU A 1 212 ? -11.989 -2.483 12.624 1.00 65.44 212 GLU A O 1
ATOM 1729 N N . ILE A 1 213 ? -11.799 -2.732 14.842 1.00 66.00 213 ILE A N 1
ATOM 1730 C CA . ILE A 1 213 ? -12.996 -3.577 14.989 1.00 66.00 213 ILE A CA 1
ATOM 1731 C C . ILE A 1 213 ? -14.262 -2.765 14.666 1.00 66.00 213 ILE A C 1
ATOM 1733 O O . ILE A 1 213 ? -15.168 -3.279 14.014 1.00 66.00 213 ILE A O 1
ATOM 1737 N N . GLY A 1 214 ? -14.302 -1.492 15.081 1.00 61.19 214 GLY A N 1
ATOM 1738 C CA . GLY A 1 214 ? -15.387 -0.555 14.768 1.00 61.19 214 GLY A CA 1
ATOM 1739 C C . GLY A 1 214 ? -15.250 0.168 13.422 1.00 61.19 214 GLY A C 1
ATOM 1740 O O . GLY A 1 214 ? -16.256 0.656 12.899 1.00 61.19 214 GLY A O 1
ATOM 1741 N N . ALA A 1 215 ? -14.040 0.230 12.853 1.00 65.31 215 ALA A N 1
ATOM 1742 C CA . ALA A 1 215 ? -13.789 0.881 11.573 1.00 65.31 215 ALA A CA 1
ATOM 1743 C C . ALA A 1 215 ? -14.471 0.144 10.421 1.00 65.31 215 ALA A C 1
ATOM 1745 O O . ALA A 1 215 ? -14.499 -1.088 10.354 1.00 65.31 215 ALA A O 1
ATOM 1746 N N . ALA A 1 216 ? -14.956 0.939 9.472 1.00 74.00 216 ALA A N 1
ATOM 1747 C CA . ALA A 1 216 ? -15.518 0.456 8.223 1.00 74.00 216 ALA A CA 1
ATOM 1748 C C . ALA A 1 216 ? -14.501 -0.352 7.396 1.00 74.00 216 ALA A C 1
ATOM 1750 O O . ALA A 1 216 ? -14.874 -1.381 6.848 1.00 74.00 216 ALA A O 1
ATOM 1751 N N . LEU A 1 217 ? -13.230 0.071 7.348 1.00 85.12 217 LEU A N 1
ATOM 1752 C CA . LEU A 1 217 ? -12.134 -0.641 6.680 1.00 85.12 217 LEU A CA 1
ATOM 1753 C C . LEU A 1 217 ? -10.849 -0.565 7.517 1.00 85.12 217 LEU A C 1
ATOM 1755 O O . LEU A 1 217 ? -10.579 0.439 8.178 1.00 85.12 217 LEU A O 1
ATOM 1759 N N . GLY A 1 218 ? -10.070 -1.640 7.502 1.00 84.44 218 GLY A N 1
ATOM 1760 C CA . GLY A 1 218 ? -8.825 -1.797 8.238 1.00 84.44 218 GLY A CA 1
ATOM 1761 C C . GLY A 1 218 ? -7.654 -1.065 7.587 1.00 84.44 218 GLY A C 1
ATOM 1762 O O . GLY A 1 218 ? -7.606 -0.864 6.376 1.00 84.44 218 GLY A O 1
ATOM 1763 N N . SER A 1 219 ? -6.652 -0.722 8.399 1.00 85.50 219 SER A N 1
ATOM 1764 C CA . SER A 1 219 ? -5.481 0.060 7.970 1.00 85.50 219 SER A CA 1
ATOM 1765 C C . SER A 1 219 ? -4.619 -0.630 6.904 1.00 85.50 219 SER A C 1
ATOM 1767 O O . SER A 1 219 ? -3.847 0.032 6.214 1.00 85.50 219 SER A O 1
ATOM 1769 N N . HIS A 1 220 ? -4.728 -1.955 6.782 1.00 87.62 220 HIS A N 1
ATOM 1770 C CA . HIS A 1 220 ? -4.046 -2.734 5.753 1.00 87.62 220 HIS A CA 1
ATOM 1771 C C . HIS A 1 220 ? -4.667 -2.493 4.370 1.00 87.62 220 HIS A C 1
ATOM 1773 O O . HIS A 1 220 ? -3.921 -2.380 3.410 1.00 87.62 220 HIS A O 1
ATOM 1779 N N . ILE A 1 221 ? -5.992 -2.307 4.266 1.00 91.56 221 ILE A N 1
ATOM 1780 C CA . ILE A 1 221 ? -6.646 -1.938 2.999 1.00 91.56 221 ILE A CA 1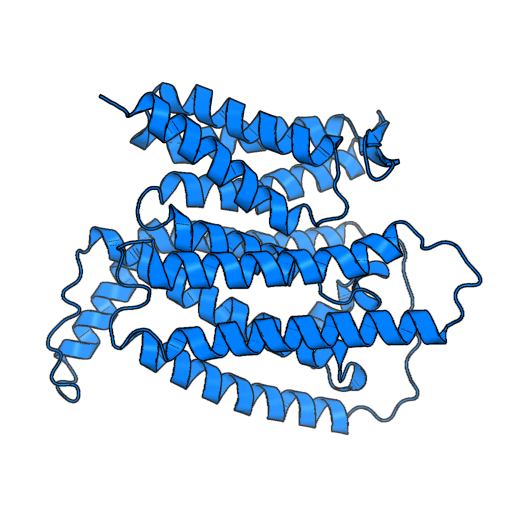
ATOM 1781 C C . ILE A 1 221 ? -6.194 -0.549 2.552 1.00 91.56 221 ILE A C 1
ATOM 1783 O O . ILE A 1 221 ? -5.847 -0.375 1.387 1.00 91.56 221 ILE A O 1
ATOM 1787 N N . SER A 1 222 ? -6.130 0.417 3.477 1.00 92.69 222 SER A N 1
ATOM 1788 C CA . SER A 1 222 ? -5.597 1.760 3.203 1.00 92.69 222 SER A CA 1
ATOM 1789 C C . SER A 1 222 ? -4.204 1.698 2.584 1.00 92.69 222 SER A C 1
ATOM 1791 O O . SER A 1 222 ? -3.945 2.332 1.565 1.00 92.69 222 SER A O 1
ATOM 1793 N N . LEU A 1 223 ? -3.327 0.890 3.183 1.00 93.00 223 LEU A N 1
ATOM 1794 C CA . LEU A 1 223 ? -1.965 0.706 2.707 1.00 93.00 223 LEU A CA 1
ATOM 1795 C C . LEU A 1 223 ? -1.917 0.031 1.344 1.00 93.00 223 LEU A C 1
ATOM 1797 O O . LEU A 1 223 ? -1.246 0.522 0.446 1.00 93.00 223 LEU A O 1
ATOM 1801 N N . THR A 1 224 ? -2.641 -1.076 1.175 1.00 93.31 224 THR A N 1
ATOM 1802 C CA . THR A 1 224 ? -2.659 -1.818 -0.085 1.00 93.31 224 THR A CA 1
ATOM 1803 C C . THR A 1 224 ? -3.178 -0.955 -1.228 1.00 93.31 224 THR A C 1
ATOM 1805 O O . THR A 1 224 ? -2.577 -0.971 -2.295 1.00 93.31 224 THR A O 1
ATOM 1808 N N . VAL A 1 225 ? -4.231 -0.159 -1.016 1.00 95.06 225 VAL A N 1
ATOM 1809 C CA . VAL A 1 225 ? -4.743 0.759 -2.046 1.00 95.06 225 VAL A CA 1
ATOM 1810 C C . VAL A 1 225 ? -3.752 1.883 -2.337 1.00 95.06 225 VAL A C 1
ATOM 1812 O O . VAL A 1 225 ? -3.521 2.172 -3.506 1.00 95.06 225 VAL A O 1
ATOM 1815 N N . GLY A 1 226 ? -3.116 2.470 -1.318 1.00 96.00 226 GLY A N 1
ATOM 1816 C CA . GLY A 1 226 ? -2.079 3.489 -1.519 1.00 96.00 226 GLY A CA 1
ATOM 1817 C C . GLY A 1 226 ? -0.885 2.961 -2.316 1.00 96.00 226 GLY A C 1
ATOM 1818 O O . GLY A 1 226 ? -0.475 3.573 -3.297 1.00 96.00 226 GLY A O 1
ATOM 1819 N N . VAL A 1 227 ? -0.374 1.784 -1.946 1.00 95.12 227 VAL A N 1
ATOM 1820 C CA . VAL A 1 227 ? 0.730 1.098 -2.636 1.00 95.12 227 VAL A CA 1
ATOM 1821 C C . VAL A 1 227 ? 0.339 0.704 -4.064 1.00 95.12 227 VAL A C 1
ATOM 1823 O O . VAL A 1 227 ? 1.086 0.965 -5.003 1.00 95.12 227 VAL A O 1
ATOM 1826 N N . MET A 1 228 ? -0.846 0.121 -4.255 1.00 94.25 228 MET A N 1
ATOM 1827 C CA . MET A 1 228 ? -1.353 -0.242 -5.580 1.00 94.25 228 MET A CA 1
ATOM 1828 C C . MET A 1 228 ? -1.495 0.988 -6.478 1.00 94.25 228 MET A C 1
ATOM 1830 O O . MET A 1 228 ? -1.076 0.948 -7.630 1.00 94.25 228 MET A O 1
ATOM 1834 N N . ALA A 1 229 ? -2.023 2.094 -5.952 1.00 95.50 229 ALA A N 1
ATOM 1835 C CA . ALA A 1 229 ? -2.171 3.335 -6.696 1.00 95.50 229 ALA A CA 1
ATOM 1836 C C . ALA A 1 229 ? -0.825 3.873 -7.196 1.00 95.50 229 ALA A C 1
ATOM 1838 O O . ALA A 1 229 ? -0.693 4.153 -8.385 1.00 95.50 229 ALA A O 1
ATOM 1839 N N . VAL A 1 230 ? 0.195 3.957 -6.335 1.00 96.12 230 VAL A N 1
ATOM 1840 C CA . VAL A 1 230 ? 1.511 4.465 -6.761 1.00 96.12 230 VAL A CA 1
ATOM 1841 C C . VAL A 1 230 ? 2.211 3.529 -7.740 1.00 96.12 230 VAL A C 1
ATOM 1843 O O . VAL A 1 230 ? 2.846 4.003 -8.678 1.00 96.12 230 VAL A O 1
ATOM 1846 N N . ILE A 1 231 ? 2.056 2.212 -7.579 1.00 94.12 231 ILE A N 1
ATOM 1847 C CA . ILE A 1 231 ? 2.597 1.227 -8.520 1.00 94.12 231 ILE A CA 1
ATOM 1848 C C . ILE A 1 231 ? 1.948 1.394 -9.886 1.00 94.12 231 ILE A C 1
ATOM 1850 O O . ILE A 1 231 ? 2.661 1.492 -10.876 1.00 94.12 231 ILE A O 1
ATOM 1854 N N . LEU A 1 232 ? 0.619 1.453 -9.952 1.00 92.31 232 LEU A N 1
ATOM 1855 C CA . LEU A 1 232 ? -0.092 1.529 -11.226 1.00 92.31 232 LEU A CA 1
ATOM 1856 C C . LEU A 1 232 ? 0.108 2.875 -11.936 1.00 92.31 232 LEU A C 1
ATOM 1858 O O . LEU A 1 232 ? 0.194 2.906 -13.159 1.00 92.31 232 LEU A O 1
ATOM 1862 N N . VAL A 1 233 ? 0.187 3.978 -11.187 1.00 93.94 233 VAL A N 1
ATOM 1863 C CA . VAL A 1 233 ? 0.314 5.331 -11.754 1.00 93.94 233 VAL A CA 1
ATOM 1864 C C . VAL A 1 233 ? 1.765 5.672 -12.101 1.00 93.94 233 VAL A C 1
ATOM 1866 O O . VAL A 1 233 ? 2.026 6.215 -13.172 1.00 93.94 233 VAL A O 1
ATOM 1869 N N . TYR A 1 234 ? 2.718 5.379 -11.211 1.00 94.25 234 TYR A N 1
ATOM 1870 C CA . TYR A 1 234 ? 4.113 5.811 -11.364 1.00 94.25 234 TYR A CA 1
ATOM 1871 C C . TYR A 1 234 ? 5.077 4.678 -11.710 1.00 94.25 234 TYR A C 1
ATOM 1873 O O . TYR A 1 234 ? 6.133 4.950 -12.277 1.00 94.25 234 TYR A O 1
ATOM 1881 N N . GLY A 1 235 ? 4.736 3.424 -11.408 1.00 92.44 235 GLY A N 1
ATOM 1882 C CA . GLY A 1 235 ? 5.613 2.264 -11.596 1.00 92.44 235 GLY A CA 1
ATOM 1883 C C . GLY A 1 235 ? 6.155 2.077 -13.016 1.00 92.44 235 GLY A C 1
ATOM 1884 O O . GLY A 1 235 ? 7.342 1.778 -13.125 1.00 92.44 235 GLY A O 1
ATOM 1885 N N . PRO A 1 236 ? 5.378 2.315 -14.093 1.00 88.88 236 PRO A N 1
ATOM 1886 C CA . PRO A 1 236 ? 5.893 2.197 -15.459 1.00 88.88 236 PRO A CA 1
ATOM 1887 C C . PRO A 1 236 ? 7.031 3.170 -15.802 1.00 88.88 236 PRO A C 1
ATOM 1889 O O . PRO A 1 236 ? 7.832 2.888 -16.688 1.00 88.88 236 PRO A O 1
ATOM 1892 N N . HIS A 1 237 ? 7.110 4.319 -15.125 1.00 90.31 237 HIS A N 1
ATOM 1893 C CA . HIS A 1 237 ? 8.041 5.400 -15.479 1.00 90.31 237 HIS A CA 1
ATOM 1894 C C . HIS A 1 237 ? 9.103 5.658 -14.402 1.00 90.31 237 HIS A C 1
ATOM 1896 O O . HIS A 1 237 ? 10.255 5.971 -14.714 1.00 90.31 237 HIS A O 1
ATOM 1902 N N . TYR A 1 238 ? 8.736 5.505 -13.130 1.00 93.75 238 TYR A N 1
ATOM 1903 C CA . TYR A 1 238 ? 9.561 5.820 -11.963 1.00 93.75 238 TYR A CA 1
ATOM 1904 C C . TYR A 1 238 ? 9.540 4.682 -10.921 1.00 93.75 238 TYR A C 1
ATOM 1906 O O . TYR A 1 238 ? 9.180 4.924 -9.763 1.00 93.75 238 TYR A O 1
ATOM 1914 N N . PRO A 1 239 ? 9.924 3.441 -11.288 1.00 92.50 239 PRO A N 1
ATOM 1915 C CA . PRO A 1 239 ? 9.931 2.302 -10.367 1.00 92.50 239 PRO A CA 1
ATOM 1916 C C . PRO A 1 239 ? 10.771 2.552 -9.106 1.00 92.50 239 PRO A C 1
ATOM 1918 O O . PRO A 1 239 ? 10.351 2.163 -8.021 1.00 92.50 239 PRO A O 1
ATOM 1921 N N . ASP A 1 240 ? 11.889 3.276 -9.203 1.00 94.06 240 ASP A N 1
ATOM 1922 C CA . ASP A 1 240 ? 12.761 3.578 -8.055 1.00 94.06 240 ASP A CA 1
ATOM 1923 C C . ASP A 1 240 ? 12.078 4.495 -7.029 1.00 94.06 240 ASP A C 1
ATOM 1925 O O . ASP A 1 240 ? 12.176 4.278 -5.821 1.00 94.06 240 ASP A O 1
ATOM 1929 N N . ILE A 1 241 ? 11.308 5.486 -7.501 1.00 96.94 241 ILE A N 1
ATOM 1930 C CA . ILE A 1 241 ? 10.508 6.370 -6.636 1.00 96.94 241 ILE A CA 1
ATOM 1931 C C . ILE A 1 241 ? 9.357 5.591 -5.993 1.00 96.94 241 ILE A C 1
ATOM 1933 O O . ILE A 1 241 ? 9.040 5.799 -4.817 1.00 96.94 241 ILE A O 1
ATOM 1937 N N . VAL A 1 242 ? 8.739 4.666 -6.732 1.00 95.56 242 VAL A N 1
ATOM 1938 C CA . VAL A 1 242 ? 7.724 3.760 -6.179 1.00 95.56 242 VAL A CA 1
ATOM 1939 C C . VAL A 1 242 ? 8.333 2.895 -5.080 1.00 95.56 242 VAL A C 1
ATOM 1941 O O . VAL A 1 242 ? 7.809 2.870 -3.972 1.00 95.56 242 VAL A O 1
ATOM 1944 N N . VAL A 1 243 ? 9.472 2.254 -5.333 1.00 94.38 243 VAL A N 1
ATOM 1945 C CA . VAL A 1 243 ? 10.183 1.442 -4.339 1.00 94.38 243 VAL A CA 1
ATOM 1946 C C . VAL A 1 243 ? 10.550 2.269 -3.102 1.00 94.38 243 VAL A C 1
ATOM 1948 O O . VAL A 1 243 ? 10.288 1.827 -1.980 1.00 94.38 243 VAL A O 1
ATOM 1951 N N . ALA A 1 244 ? 11.074 3.484 -3.283 1.00 96.00 244 ALA A N 1
ATOM 1952 C CA . ALA A 1 244 ? 11.400 4.388 -2.184 1.00 96.00 244 ALA A CA 1
ATOM 1953 C C . ALA A 1 244 ? 10.159 4.753 -1.350 1.00 96.00 244 ALA A C 1
ATOM 1955 O O . ALA A 1 244 ? 10.122 4.480 -0.153 1.00 96.00 244 ALA A O 1
ATOM 1956 N N . SER A 1 245 ? 9.114 5.308 -1.971 1.00 96.56 245 SER A N 1
ATOM 1957 C CA . SER A 1 245 ? 7.882 5.754 -1.287 1.00 96.56 245 SER A CA 1
ATOM 1958 C C . SER A 1 245 ? 7.165 4.629 -0.535 1.00 96.56 245 SER A C 1
ATOM 1960 O O . SER A 1 245 ? 6.706 4.798 0.600 1.00 96.56 245 SER A O 1
ATOM 1962 N N . VAL A 1 246 ? 7.111 3.447 -1.139 1.00 95.00 246 VAL A N 1
ATOM 1963 C CA . VAL A 1 246 ? 6.513 2.249 -0.557 1.00 95.00 246 VAL A CA 1
ATOM 1964 C C . VAL A 1 246 ? 7.338 1.751 0.641 1.00 95.00 246 VAL A C 1
ATOM 1966 O O . VAL A 1 246 ? 6.772 1.441 1.693 1.00 95.00 246 VAL A O 1
ATOM 1969 N N . SER A 1 247 ? 8.671 1.766 0.536 1.00 94.31 247 SER A N 1
ATOM 1970 C CA . SER A 1 247 ? 9.579 1.419 1.642 1.00 94.31 247 SER A CA 1
ATOM 1971 C C . SER A 1 247 ? 9.478 2.403 2.803 1.00 94.31 247 SER A C 1
ATOM 1973 O O . SER A 1 247 ? 9.413 1.987 3.958 1.00 94.31 247 SER A O 1
ATOM 1975 N N . ILE A 1 248 ? 9.410 3.703 2.510 1.00 95.56 248 ILE A N 1
ATOM 1976 C CA . ILE A 1 248 ? 9.215 4.769 3.499 1.00 95.56 248 ILE A CA 1
ATOM 1977 C C . ILE A 1 248 ? 7.918 4.534 4.275 1.00 95.56 248 ILE A C 1
ATOM 1979 O O . ILE A 1 248 ? 7.917 4.520 5.506 1.00 95.56 248 ILE A O 1
ATOM 1983 N N . SER A 1 249 ? 6.831 4.249 3.561 1.00 94.06 249 SER A N 1
ATOM 1984 C CA . SER A 1 249 ? 5.510 4.023 4.155 1.00 94.06 249 SER A CA 1
ATOM 1985 C C . SER A 1 249 ? 5.468 2.839 5.121 1.00 94.06 249 SER A C 1
ATOM 1987 O O . SER A 1 249 ? 4.690 2.859 6.070 1.00 94.06 249 SER A O 1
ATOM 1989 N N . ALA A 1 250 ? 6.295 1.813 4.902 1.00 92.62 250 ALA A N 1
ATOM 1990 C CA . ALA A 1 250 ? 6.372 0.649 5.780 1.00 92.62 250 ALA A CA 1
ATOM 1991 C C . ALA A 1 250 ? 7.412 0.821 6.902 1.00 92.62 250 ALA A C 1
ATOM 1993 O O . ALA A 1 250 ? 7.108 0.600 8.076 1.00 92.62 250 ALA A O 1
ATOM 1994 N N . ILE A 1 251 ? 8.643 1.198 6.549 1.00 94.38 251 ILE A N 1
ATOM 1995 C CA . ILE A 1 251 ? 9.806 1.162 7.444 1.00 94.38 251 ILE A CA 1
ATOM 1996 C C . ILE A 1 251 ? 9.917 2.451 8.260 1.00 94.38 251 ILE A C 1
ATOM 1998 O O . ILE A 1 251 ? 10.109 2.372 9.472 1.00 94.38 251 ILE A O 1
ATOM 2002 N N . ALA A 1 252 ? 9.767 3.630 7.644 1.00 95.06 252 ALA A N 1
ATOM 2003 C CA . ALA A 1 252 ? 9.873 4.897 8.372 1.00 95.06 252 ALA A CA 1
ATOM 2004 C C . ALA A 1 252 ? 8.715 5.067 9.365 1.00 95.06 252 ALA A C 1
ATOM 2006 O O . ALA A 1 252 ? 8.930 5.479 10.502 1.00 95.06 252 ALA A O 1
ATOM 2007 N N . ASP A 1 253 ? 7.505 4.657 8.979 1.00 92.31 253 ASP A N 1
ATOM 2008 C CA . ASP A 1 253 ? 6.343 4.639 9.871 1.00 92.31 253 ASP A CA 1
ATOM 2009 C C . ASP A 1 253 ? 6.497 3.621 11.024 1.00 92.31 253 ASP A C 1
ATOM 2011 O O . ASP A 1 253 ? 6.146 3.890 12.178 1.00 92.31 253 ASP A O 1
ATOM 2015 N N . ALA A 1 254 ? 7.091 2.450 10.757 1.00 92.56 254 ALA A N 1
ATOM 2016 C CA . ALA A 1 254 ? 7.444 1.505 11.815 1.00 92.56 254 ALA A CA 1
ATOM 2017 C C . ALA A 1 254 ? 8.494 2.088 12.774 1.00 92.56 254 ALA A C 1
ATOM 2019 O O . ALA A 1 254 ? 8.326 1.977 13.991 1.00 92.56 254 ALA A O 1
ATOM 2020 N N . ALA A 1 255 ? 9.535 2.736 12.243 1.00 94.94 255 ALA A N 1
ATOM 2021 C CA . ALA A 1 255 ? 10.577 3.386 13.029 1.00 94.94 255 ALA A CA 1
ATOM 2022 C C . ALA A 1 255 ? 9.994 4.493 13.919 1.00 94.94 255 ALA A C 1
ATOM 2024 O O . ALA A 1 255 ? 10.227 4.482 15.128 1.00 94.94 255 ALA A O 1
ATOM 2025 N N . ALA A 1 256 ? 9.138 5.356 13.365 1.00 95.06 256 ALA A N 1
ATOM 2026 C CA . ALA A 1 256 ? 8.455 6.411 14.106 1.00 95.06 256 ALA A CA 1
ATOM 2027 C C . ALA A 1 256 ? 7.635 5.867 15.281 1.00 95.06 256 ALA A C 1
ATOM 2029 O O . ALA A 1 256 ? 7.732 6.375 16.398 1.00 95.06 256 ALA A O 1
ATOM 2030 N N . ASN A 1 257 ? 6.864 4.796 15.061 1.00 92.25 257 ASN A N 1
ATOM 2031 C CA . ASN A 1 257 ? 6.064 4.178 16.118 1.00 92.25 257 ASN A CA 1
ATOM 2032 C C . ASN A 1 257 ? 6.942 3.517 17.197 1.00 92.25 257 ASN A C 1
ATOM 2034 O O . ASN A 1 257 ? 6.698 3.697 18.389 1.00 92.25 257 ASN A O 1
ATOM 2038 N N . LEU A 1 258 ? 7.974 2.763 16.805 1.00 92.94 258 LEU A N 1
ATOM 2039 C CA . LEU A 1 258 ? 8.850 2.065 17.754 1.00 92.94 258 LEU A CA 1
ATOM 2040 C C . LEU A 1 258 ? 9.678 3.046 18.591 1.00 92.94 258 LEU A C 1
ATOM 2042 O O . LEU A 1 258 ? 9.712 2.928 19.819 1.00 92.94 258 LEU A O 1
ATOM 2046 N N . VAL A 1 259 ? 10.308 4.028 17.945 1.00 95.94 259 VAL A N 1
ATOM 2047 C CA . VAL A 1 259 ? 11.099 5.061 18.624 1.00 95.94 259 VAL A CA 1
ATOM 2048 C C . VAL A 1 259 ? 10.195 5.953 19.459 1.00 95.94 259 VAL A C 1
ATOM 2050 O O . VAL A 1 259 ? 10.484 6.176 20.633 1.00 95.94 259 VAL A O 1
ATOM 2053 N N . GLY A 1 260 ? 9.060 6.386 18.911 1.00 95.38 260 GLY A N 1
ATOM 2054 C CA . GLY A 1 260 ? 8.119 7.238 19.624 1.00 95.38 260 GLY A CA 1
ATOM 2055 C C . GLY A 1 260 ? 7.560 6.586 20.888 1.00 95.38 260 GLY A C 1
ATOM 2056 O O . GLY A 1 260 ? 7.394 7.268 21.892 1.00 95.38 260 GLY A O 1
ATOM 2057 N N . LYS A 1 261 ? 7.341 5.266 20.885 1.00 91.25 261 LYS A N 1
ATOM 2058 C CA . LYS A 1 261 ? 6.888 4.530 22.075 1.00 91.25 261 LYS A CA 1
ATOM 2059 C C . LYS A 1 261 ? 7.981 4.238 23.088 1.00 91.25 261 LYS A C 1
ATOM 2061 O O . LYS A 1 261 ? 7.701 4.230 24.281 1.00 91.25 261 LYS A O 1
ATOM 2066 N N . LYS A 1 262 ? 9.193 3.924 22.627 1.00 94.19 262 LYS A N 1
ATOM 2067 C CA . LYS A 1 262 ? 10.293 3.513 23.509 1.00 94.19 262 LYS A CA 1
ATOM 2068 C C . LYS A 1 262 ? 11.046 4.703 24.102 1.00 94.19 262 LYS A C 1
ATOM 2070 O O . LYS A 1 262 ? 11.488 4.628 25.243 1.00 94.19 262 LYS A O 1
ATOM 2075 N N . PHE A 1 263 ? 11.209 5.772 23.329 1.00 96.00 263 PHE A N 1
ATOM 2076 C CA . PHE A 1 263 ? 12.074 6.906 23.660 1.00 96.00 263 PHE A CA 1
ATOM 2077 C C . PHE A 1 263 ? 11.357 8.257 23.635 1.00 96.00 263 PHE A C 1
ATOM 2079 O O . PHE A 1 263 ? 11.984 9.264 23.948 1.00 96.00 263 PHE A O 1
ATOM 2086 N N . GLY A 1 264 ? 10.076 8.297 23.263 1.00 95.50 264 GLY A N 1
ATOM 2087 C CA . GLY A 1 264 ? 9.327 9.541 23.155 1.00 95.50 264 GLY A CA 1
ATOM 2088 C C . GLY A 1 264 ? 9.146 10.221 24.506 1.00 95.50 264 GLY A C 1
ATOM 2089 O O . GLY A 1 264 ? 8.404 9.726 25.353 1.00 95.50 264 GLY A O 1
ATOM 2090 N N . LYS A 1 265 ? 9.821 11.356 24.697 1.00 96.94 265 LYS A N 1
ATOM 2091 C CA . LYS A 1 265 ? 9.703 12.195 25.897 1.00 96.94 265 LYS A CA 1
ATOM 2092 C C . LYS A 1 265 ? 9.025 13.521 25.583 1.00 96.94 265 LYS A C 1
ATOM 2094 O O . LYS A 1 265 ? 8.350 14.076 26.445 1.00 96.94 265 LYS A O 1
ATOM 2099 N N . HIS A 1 266 ? 9.181 14.014 24.356 1.00 97.12 266 HIS A N 1
ATOM 2100 C CA . HIS A 1 266 ? 8.677 15.318 23.952 1.00 97.12 266 HIS A CA 1
ATOM 2101 C C . HIS A 1 266 ? 7.439 15.153 23.075 1.00 97.12 266 HIS A C 1
ATOM 2103 O O . HIS A 1 266 ? 7.529 14.813 21.894 1.00 97.12 266 HIS A O 1
ATOM 2109 N N . GLU A 1 267 ? 6.266 15.393 23.658 1.00 96.38 267 GLU A N 1
ATOM 2110 C CA . GLU A 1 267 ? 4.995 15.327 22.940 1.00 96.38 267 GLU A CA 1
ATOM 2111 C C . GLU A 1 267 ? 4.667 16.646 22.226 1.00 96.38 267 GLU A C 1
ATOM 2113 O O . GLU A 1 267 ? 4.899 17.737 22.747 1.00 96.38 267 GLU A O 1
ATOM 2118 N N . TYR A 1 268 ? 4.025 16.545 21.066 1.00 95.19 268 TYR A N 1
ATOM 2119 C CA . TYR A 1 268 ? 3.377 17.657 20.382 1.00 95.19 268 TYR A CA 1
ATOM 2120 C C . TYR A 1 268 ? 1.943 17.290 19.990 1.00 95.19 268 TYR A C 1
ATOM 2122 O O . TYR A 1 268 ? 1.571 16.115 19.896 1.00 95.19 268 TYR A O 1
ATOM 2130 N N . ARG A 1 269 ? 1.107 18.313 19.772 1.00 94.25 269 ARG A N 1
ATOM 2131 C CA . ARG A 1 269 ? -0.260 18.138 19.265 1.00 94.25 269 ARG A CA 1
ATOM 2132 C C . ARG A 1 269 ? -0.284 18.364 17.761 1.00 94.25 269 ARG A C 1
ATOM 2134 O O . ARG A 1 269 ? 0.098 19.433 17.296 1.00 94.25 269 ARG A O 1
ATOM 2141 N N . THR A 1 270 ? -0.785 17.384 17.016 1.00 93.31 270 THR A N 1
ATOM 2142 C CA . THR A 1 270 ? -0.941 17.493 15.556 1.00 93.31 270 THR A CA 1
ATOM 2143 C C . THR A 1 270 ? -1.912 18.615 15.188 1.00 93.31 270 THR A C 1
ATOM 2145 O O . THR A 1 270 ? -2.887 18.841 15.916 1.00 93.31 270 THR A O 1
ATOM 2148 N N . ALA A 1 271 ? -1.709 19.264 14.043 1.00 92.50 271 ALA A N 1
ATOM 2149 C CA . ALA A 1 271 ? -2.454 20.459 13.663 1.00 92.50 271 ALA A CA 1
ATOM 2150 C C . ALA A 1 271 ? -3.959 20.196 13.471 1.00 92.50 271 ALA A C 1
ATOM 2152 O O . ALA A 1 271 ? -4.771 20.938 14.034 1.00 92.50 271 ALA A O 1
ATOM 2153 N N . ILE A 1 272 ? -4.332 19.127 12.753 1.00 89.19 272 ILE A N 1
ATOM 2154 C CA . ILE A 1 272 ? -5.728 18.837 12.382 1.00 89.19 272 ILE A CA 1
ATOM 2155 C C . ILE A 1 272 ? -6.393 17.922 13.413 1.00 89.19 272 ILE A C 1
ATOM 2157 O O . ILE A 1 272 ? -7.357 18.317 14.061 1.00 89.19 272 ILE A O 1
ATOM 2161 N N . SER A 1 273 ? -5.876 16.704 13.611 1.00 84.31 273 SER A N 1
ATOM 2162 C CA . SER A 1 273 ? -6.551 15.709 14.467 1.00 84.31 273 SER A CA 1
ATOM 2163 C C . SER A 1 273 ? -6.379 15.924 15.977 1.00 84.31 273 SER A C 1
ATOM 2165 O O . SER A 1 273 ? -6.981 15.200 16.769 1.00 84.31 273 SER A O 1
ATOM 2167 N N . LYS A 1 274 ? -5.542 16.891 16.386 1.00 87.56 274 LYS A N 1
ATOM 2168 C CA . LYS A 1 274 ? -5.159 17.164 17.787 1.00 87.56 274 LYS A CA 1
ATOM 2169 C C . LYS A 1 274 ? -4.658 15.928 18.564 1.00 87.56 274 LYS A C 1
ATOM 2171 O O . LYS A 1 274 ? -4.663 15.934 19.795 1.00 87.56 274 LYS A O 1
ATOM 2176 N N . LYS A 1 275 ? -4.195 14.884 17.865 1.00 87.00 275 LYS A N 1
ATOM 2177 C CA . LYS A 1 275 ? -3.562 13.699 18.458 1.00 87.00 275 LYS A CA 1
ATOM 2178 C C . LYS A 1 275 ? -2.220 14.082 19.081 1.00 87.00 275 LYS A C 1
ATOM 2180 O O . LYS A 1 275 ? -1.558 15.015 18.623 1.00 87.00 275 LYS A O 1
ATOM 2185 N N . ARG A 1 276 ? -1.829 13.355 20.127 1.00 91.56 276 ARG A N 1
ATOM 2186 C CA . ARG A 1 276 ? -0.500 13.470 20.732 1.00 91.56 276 ARG A CA 1
ATOM 2187 C C . ARG A 1 276 ? 0.459 12.539 20.002 1.00 91.56 276 ARG A C 1
ATOM 2189 O O . ARG A 1 276 ? 0.167 11.351 19.864 1.00 91.56 276 ARG A O 1
ATOM 2196 N N . LYS A 1 277 ? 1.564 13.093 19.522 1.00 94.44 277 LYS A N 1
ATOM 2197 C CA . LYS A 1 277 ? 2.683 12.378 18.898 1.00 94.44 277 LYS A CA 1
ATOM 2198 C C . LYS A 1 277 ? 3.984 12.875 19.515 1.00 94.44 277 LYS A C 1
ATOM 2200 O O . LYS A 1 277 ? 3.963 13.858 20.248 1.00 94.44 277 LYS A O 1
ATOM 2205 N N . THR A 1 278 ? 5.095 12.200 19.247 1.00 97.00 278 THR A N 1
ATOM 2206 C CA . THR A 1 278 ? 6.391 12.533 19.848 1.00 97.00 278 THR A CA 1
ATOM 2207 C C . THR A 1 278 ? 7.366 13.055 18.802 1.00 97.00 278 THR A C 1
ATOM 2209 O O . THR A 1 278 ? 7.385 12.575 17.665 1.00 97.00 278 THR A O 1
ATOM 2212 N N . PHE A 1 279 ? 8.179 14.045 19.176 1.00 97.69 279 PHE A N 1
ATOM 2213 C CA . PHE A 1 279 ? 9.203 14.602 18.290 1.00 97.69 279 PHE A CA 1
ATOM 2214 C C . PHE A 1 279 ? 10.256 13.555 17.920 1.00 97.69 279 PHE A C 1
ATOM 2216 O O . PHE A 1 279 ? 10.731 13.543 16.790 1.00 97.69 279 PHE A O 1
ATOM 2223 N N . GLU A 1 280 ? 10.581 12.637 18.831 1.00 98.25 280 GLU A N 1
ATOM 2224 C CA . GLU A 1 280 ? 11.538 11.556 18.595 1.00 98.25 280 GLU A CA 1
ATOM 2225 C C . GLU A 1 280 ? 11.024 10.563 17.546 1.00 98.25 280 GLU A C 1
ATOM 2227 O O . GLU A 1 280 ? 11.787 10.114 16.689 1.00 98.25 280 GLU A O 1
ATOM 2232 N N . GLY A 1 281 ? 9.723 10.249 17.581 1.00 97.12 281 GLY A N 1
ATOM 2233 C CA . GLY A 1 281 ? 9.085 9.424 16.557 1.00 97.12 281 GLY A CA 1
ATOM 2234 C C . GLY A 1 281 ? 9.125 10.104 15.189 1.00 97.12 281 GLY A C 1
ATOM 2235 O O . GLY A 1 281 ? 9.565 9.496 14.215 1.00 97.12 281 GLY A O 1
ATOM 2236 N N . MET A 1 282 ? 8.750 11.385 15.130 1.00 97.19 282 MET A N 1
ATOM 2237 C CA . MET A 1 282 ? 8.789 12.173 13.895 1.00 97.19 282 MET A CA 1
ATOM 2238 C C . MET A 1 282 ? 10.212 12.273 13.329 1.00 97.19 282 MET A C 1
ATOM 2240 O O . MET A 1 282 ? 10.422 11.964 12.162 1.00 97.19 282 MET A O 1
ATOM 2244 N N . LEU A 1 283 ? 11.205 12.615 14.159 1.00 97.88 283 LEU A N 1
ATOM 2245 C CA . LEU A 1 283 ? 12.613 12.700 13.761 1.00 97.88 283 LEU A CA 1
ATOM 2246 C C . LEU A 1 283 ? 13.135 11.361 13.226 1.00 97.88 283 LEU A C 1
ATOM 2248 O O . LEU A 1 283 ? 13.836 11.331 12.215 1.00 97.88 283 LEU A O 1
ATOM 2252 N N . SER A 1 284 ? 12.765 10.249 13.868 1.00 98.19 284 SER A N 1
ATOM 2253 C CA . SER A 1 284 ? 13.111 8.913 13.382 1.00 98.19 284 SER A CA 1
ATOM 2254 C C . SER A 1 284 ? 12.510 8.641 12.002 1.00 98.19 284 SER A C 1
ATOM 2256 O O . SER A 1 284 ? 13.239 8.198 11.114 1.00 98.19 284 SER A O 1
ATOM 2258 N N . ALA A 1 285 ? 11.229 8.963 11.791 1.00 97.31 285 ALA A N 1
ATOM 2259 C CA . ALA A 1 285 ? 10.594 8.861 10.477 1.00 97.31 285 ALA A CA 1
ATOM 2260 C C . ALA A 1 285 ? 11.335 9.707 9.433 1.00 97.31 285 ALA A C 1
ATOM 2262 O O . ALA A 1 285 ? 11.623 9.207 8.349 1.00 97.31 285 ALA A O 1
ATOM 2263 N N . THR A 1 286 ? 11.687 10.954 9.754 1.00 98.25 286 THR A N 1
ATOM 2264 C CA . THR A 1 286 ? 12.403 11.878 8.860 1.00 98.25 286 THR A CA 1
ATOM 2265 C C . THR A 1 286 ? 13.749 11.312 8.417 1.00 98.25 286 THR A C 1
ATOM 2267 O O . THR A 1 286 ? 14.012 11.222 7.218 1.00 98.25 286 THR A O 1
ATOM 2270 N N . ILE A 1 287 ? 14.583 10.882 9.372 1.00 98.50 287 ILE A N 1
ATOM 2271 C CA . ILE A 1 287 ? 15.920 10.339 9.090 1.00 98.50 287 ILE A CA 1
ATOM 2272 C C . ILE A 1 287 ? 15.806 9.064 8.253 1.00 98.50 287 ILE A C 1
ATOM 2274 O O . ILE A 1 287 ? 16.466 8.936 7.224 1.00 98.50 287 ILE A O 1
ATOM 2278 N N . VAL A 1 288 ? 14.937 8.133 8.656 1.00 98.19 288 VAL A N 1
ATOM 2279 C CA . VAL A 1 288 ? 14.749 6.871 7.928 1.00 98.19 288 VAL A CA 1
ATOM 2280 C C . VAL A 1 288 ? 14.198 7.127 6.524 1.00 98.19 288 VAL A C 1
ATOM 2282 O O . VAL A 1 288 ? 14.644 6.489 5.575 1.00 98.19 288 VAL A O 1
ATOM 2285 N N . SER A 1 289 ? 13.291 8.093 6.358 1.00 98.38 289 SER A N 1
ATOM 2286 C CA . SER A 1 289 ? 12.745 8.447 5.042 1.00 98.38 289 SER A CA 1
ATOM 2287 C C . SER A 1 289 ? 13.812 9.001 4.106 1.00 98.38 289 SER A C 1
ATOM 2289 O O . SER A 1 289 ? 13.877 8.602 2.942 1.00 98.38 289 SER A O 1
ATOM 2291 N N . PHE A 1 290 ? 14.678 9.878 4.620 1.00 98.56 290 PHE A N 1
ATOM 2292 C CA . PHE A 1 290 ? 15.808 10.419 3.872 1.00 98.56 290 PHE A CA 1
ATOM 2293 C C . PHE A 1 290 ? 16.780 9.309 3.445 1.00 98.56 290 PHE A C 1
ATOM 2295 O O . PHE A 1 290 ? 17.120 9.212 2.268 1.00 98.56 290 PHE A O 1
ATOM 2302 N N . LEU A 1 291 ? 17.169 8.426 4.373 1.00 98.44 291 LEU A N 1
ATOM 2303 C CA . LEU A 1 291 ? 18.107 7.333 4.094 1.00 98.44 291 LEU A CA 1
ATOM 2304 C C . LEU A 1 291 ? 17.551 6.314 3.093 1.00 98.44 291 LEU A C 1
ATOM 2306 O O . LEU A 1 291 ? 18.277 5.892 2.199 1.00 98.44 291 LEU A O 1
ATOM 2310 N N . LEU A 1 292 ? 16.273 5.937 3.205 1.00 96.94 292 LEU A N 1
ATOM 2311 C CA . LEU A 1 292 ? 15.637 5.031 2.242 1.00 96.94 292 LEU A CA 1
ATOM 2312 C C . LEU A 1 292 ? 15.524 5.673 0.859 1.00 96.94 292 LEU A C 1
ATOM 2314 O O . LEU A 1 292 ? 15.786 5.013 -0.142 1.00 96.94 292 LEU A O 1
ATOM 2318 N N . SER A 1 293 ? 15.180 6.960 0.795 1.00 97.50 293 SER A N 1
ATOM 2319 C CA . SER A 1 293 ? 15.168 7.691 -0.474 1.00 97.50 293 SER A CA 1
ATOM 2320 C C . SER A 1 293 ? 16.557 7.707 -1.102 1.00 97.50 293 SER A C 1
ATOM 2322 O O . SER A 1 293 ? 16.696 7.398 -2.279 1.00 97.50 293 SER A O 1
ATOM 2324 N N . LEU A 1 294 ? 17.600 7.996 -0.319 1.00 97.50 294 LEU A N 1
ATOM 2325 C CA . LEU A 1 294 ? 18.972 7.980 -0.811 1.00 97.50 294 LEU A CA 1
ATOM 2326 C C . LEU A 1 294 ? 19.361 6.587 -1.323 1.00 97.50 294 LEU A C 1
ATOM 2328 O O . LEU A 1 294 ? 19.848 6.470 -2.442 1.00 97.50 294 LEU A O 1
ATOM 2332 N N . LEU A 1 295 ? 19.074 5.539 -0.546 1.00 96.19 295 LEU A N 1
ATOM 2333 C CA . LEU A 1 295 ? 19.383 4.151 -0.891 1.00 96.19 295 LEU A CA 1
ATOM 2334 C C . LEU A 1 295 ? 18.809 3.743 -2.254 1.00 96.19 295 LEU A C 1
ATOM 2336 O O . LEU A 1 295 ? 19.512 3.126 -3.049 1.00 96.19 295 LEU A O 1
ATOM 2340 N N . PHE A 1 296 ? 17.548 4.086 -2.527 1.00 95.38 296 PHE A N 1
ATOM 2341 C CA . PHE A 1 296 ? 16.870 3.654 -3.752 1.00 95.38 296 PHE A CA 1
ATOM 2342 C C . PHE A 1 296 ? 17.027 4.619 -4.929 1.00 95.38 296 PHE A C 1
ATOM 2344 O O . PHE A 1 296 ? 16.885 4.197 -6.071 1.00 95.38 296 PHE A O 1
ATOM 2351 N N . LEU A 1 297 ? 17.323 5.899 -4.688 1.00 96.56 297 LEU A N 1
ATOM 2352 C CA . LEU A 1 297 ? 17.351 6.912 -5.749 1.00 96.56 297 LEU A CA 1
ATOM 2353 C C . LEU A 1 297 ? 18.762 7.288 -6.208 1.00 96.56 297 LEU A C 1
ATOM 2355 O O . LEU A 1 297 ? 18.894 7.829 -7.304 1.00 96.56 297 LEU A O 1
ATOM 2359 N N . ILE A 1 298 ? 19.810 7.009 -5.422 1.00 96.38 298 ILE A N 1
ATOM 2360 C CA . ILE A 1 298 ? 21.178 7.468 -5.726 1.00 96.38 298 ILE A CA 1
ATOM 2361 C C . ILE A 1 298 ? 21.696 6.968 -7.076 1.00 96.38 298 ILE A C 1
ATOM 2363 O O . ILE A 1 298 ? 22.337 7.724 -7.799 1.00 96.38 298 ILE A O 1
ATOM 2367 N N . TYR A 1 299 ? 21.372 5.730 -7.458 1.00 93.06 299 TYR A N 1
ATOM 2368 C CA . TYR A 1 299 ? 21.854 5.153 -8.714 1.00 93.06 299 TYR A CA 1
ATOM 2369 C C . TYR A 1 299 ? 21.246 5.842 -9.942 1.00 93.06 299 TYR A C 1
ATOM 2371 O O . TYR A 1 299 ? 21.945 6.105 -10.915 1.00 93.06 299 TYR A O 1
ATOM 2379 N N . ARG A 1 300 ? 19.949 6.174 -9.891 1.00 92.81 300 ARG A N 1
ATOM 2380 C CA . ARG A 1 300 ? 19.231 6.770 -11.025 1.00 92.81 300 ARG A CA 1
ATOM 2381 C C . ARG A 1 300 ? 19.330 8.291 -11.082 1.00 92.81 300 ARG A C 1
ATOM 2383 O O . ARG A 1 300 ? 19.376 8.854 -12.168 1.00 92.81 300 ARG A O 1
ATOM 2390 N N . PHE A 1 301 ? 19.311 8.955 -9.929 1.00 94.50 301 PHE A N 1
ATOM 2391 C CA . PHE A 1 301 ? 19.224 10.415 -9.843 1.00 94.50 301 PHE A CA 1
ATOM 2392 C C . PHE A 1 301 ? 20.546 11.079 -9.431 1.00 94.50 301 PHE A C 1
ATOM 2394 O O . PHE A 1 301 ? 20.618 12.306 -9.401 1.00 94.50 301 PHE A O 1
ATOM 2401 N N . GLY A 1 302 ? 21.596 10.308 -9.123 1.00 94.69 302 GLY A N 1
ATOM 2402 C CA . GLY A 1 302 ? 22.904 10.845 -8.747 1.00 94.69 302 GLY A CA 1
ATOM 2403 C C . GLY A 1 302 ? 22.798 11.822 -7.576 1.00 94.69 302 GLY A C 1
ATOM 2404 O O . GLY A 1 302 ? 22.128 11.548 -6.588 1.00 94.69 302 GLY A O 1
ATOM 2405 N N . THR A 1 303 ? 23.405 13.002 -7.694 1.00 95.19 303 THR A N 1
ATOM 2406 C CA . THR A 1 303 ? 23.362 14.043 -6.652 1.00 95.19 303 THR A CA 1
ATOM 2407 C C . THR A 1 303 ? 21.957 14.597 -6.389 1.00 95.19 303 THR A C 1
ATOM 2409 O O . THR A 1 303 ? 21.678 15.047 -5.276 1.00 95.19 303 THR A O 1
ATOM 2412 N N . TYR A 1 304 ? 21.029 14.510 -7.350 1.00 96.12 304 TYR A N 1
ATOM 2413 C CA . TYR A 1 304 ? 19.639 14.932 -7.145 1.00 96.12 304 TYR A CA 1
ATOM 2414 C C . TYR A 1 304 ? 18.881 14.030 -6.159 1.00 96.12 304 TYR A C 1
ATOM 2416 O O . TYR A 1 304 ? 17.851 14.445 -5.621 1.00 96.12 304 TYR A O 1
ATOM 2424 N N . SER A 1 305 ? 19.393 12.831 -5.850 1.00 96.94 305 SER A N 1
ATOM 2425 C CA . SER A 1 305 ? 18.793 11.946 -4.845 1.00 96.94 305 SER A CA 1
ATOM 2426 C C . SER A 1 305 ? 18.743 12.580 -3.453 1.00 96.94 305 SER A C 1
ATOM 2428 O O . SER A 1 305 ? 17.826 12.286 -2.689 1.00 96.94 305 SER A O 1
ATOM 2430 N N . PHE A 1 306 ? 19.680 13.477 -3.123 1.00 97.81 306 PHE A N 1
ATOM 2431 C CA . PHE A 1 306 ? 19.672 14.216 -1.858 1.00 97.81 306 PHE A CA 1
ATOM 2432 C C . PHE A 1 306 ? 18.448 15.127 -1.764 1.00 97.81 306 PHE A C 1
ATOM 2434 O O . PHE A 1 306 ? 17.726 15.093 -0.767 1.00 97.81 306 PHE A O 1
ATOM 2441 N N . LEU A 1 307 ? 18.173 15.894 -2.824 1.00 97.94 307 LEU A N 1
ATOM 2442 C CA . LEU A 1 307 ? 17.000 16.762 -2.893 1.00 97.94 307 LEU A CA 1
ATOM 2443 C C . LEU A 1 307 ? 15.706 15.943 -2.817 1.00 97.94 307 LEU A C 1
ATOM 2445 O O . LEU A 1 307 ? 14.830 16.263 -2.016 1.00 97.94 307 LEU A O 1
ATOM 2449 N N . LEU A 1 308 ? 15.605 14.849 -3.578 1.00 98.25 308 LEU A N 1
ATOM 2450 C CA . LEU A 1 308 ? 14.442 13.954 -3.518 1.00 98.25 308 LEU A CA 1
ATOM 2451 C C . LEU A 1 308 ? 14.263 13.326 -2.126 1.00 98.25 308 LEU A C 1
ATOM 2453 O O . LEU A 1 308 ? 13.136 13.216 -1.647 1.00 98.25 308 LEU A O 1
ATOM 2457 N N . GLY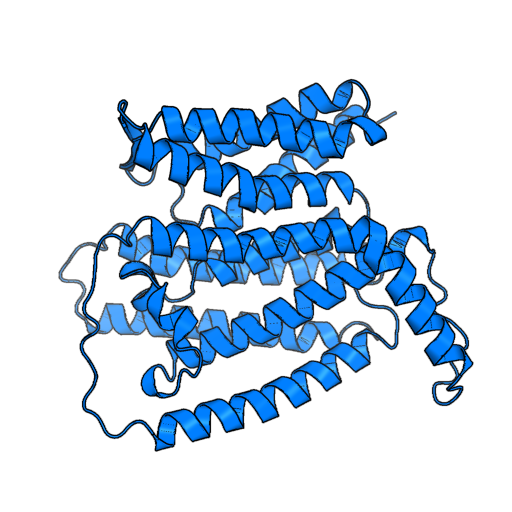 A 1 309 ? 15.357 12.988 -1.438 1.00 98.19 309 GLY A N 1
ATOM 2458 C CA . GLY A 1 309 ? 15.319 12.508 -0.058 1.00 98.19 309 GLY A CA 1
ATOM 2459 C C . GLY A 1 309 ? 14.806 13.551 0.931 1.00 98.19 309 GLY A C 1
ATOM 2460 O O . GLY A 1 309 ? 13.990 13.220 1.794 1.00 98.19 309 GLY A O 1
ATOM 2461 N N . PHE A 1 310 ? 15.216 14.816 0.791 1.00 98.50 310 PHE A N 1
ATOM 2462 C CA . PHE A 1 310 ? 14.665 15.911 1.595 1.00 98.50 310 PHE A CA 1
ATOM 2463 C C . PHE A 1 310 ? 13.181 16.144 1.307 1.00 98.50 310 PHE A C 1
ATOM 2465 O O . PHE A 1 310 ? 12.412 16.354 2.243 1.00 98.50 310 PHE A O 1
ATOM 2472 N N . VAL A 1 311 ? 12.759 16.048 0.043 1.00 98.56 311 VAL A N 1
ATOM 2473 C CA . VAL A 1 311 ? 11.343 16.142 -0.345 1.00 98.56 311 VAL A CA 1
ATOM 2474 C C . VAL A 1 311 ? 10.531 15.036 0.326 1.00 98.56 311 VAL A C 1
ATOM 2476 O O . VAL A 1 311 ? 9.524 15.324 0.971 1.00 98.56 311 VAL A O 1
ATOM 2479 N N . ALA A 1 312 ? 10.980 13.782 0.245 1.00 98.38 312 ALA A N 1
ATOM 2480 C CA . ALA A 1 312 ? 10.286 12.657 0.863 1.00 98.38 312 ALA A CA 1
ATOM 2481 C C . ALA A 1 312 ? 10.184 12.808 2.390 1.00 98.38 312 ALA A C 1
ATOM 2483 O O . ALA A 1 312 ? 9.105 12.646 2.964 1.00 98.38 312 ALA A O 1
ATOM 2484 N N . ALA A 1 313 ? 11.288 13.175 3.046 1.00 98.44 313 ALA A N 1
ATOM 2485 C CA . ALA A 1 313 ? 11.328 13.410 4.484 1.00 98.44 313 ALA A CA 1
ATOM 2486 C C . ALA A 1 313 ? 10.426 14.587 4.905 1.00 98.44 313 ALA A C 1
ATOM 2488 O O . ALA A 1 313 ? 9.684 14.478 5.880 1.00 98.44 313 ALA A O 1
ATOM 2489 N N . GLY A 1 314 ? 10.428 15.681 4.139 1.00 98.44 314 GLY A N 1
ATOM 2490 C CA . GLY A 1 314 ? 9.569 16.843 4.367 1.00 98.44 314 GLY A CA 1
ATOM 2491 C C . GLY A 1 314 ? 8.082 16.513 4.235 1.00 98.44 314 GLY A C 1
ATOM 2492 O O . GLY A 1 314 ? 7.288 16.910 5.086 1.00 98.44 314 GLY A O 1
ATOM 2493 N N . VAL A 1 315 ? 7.700 15.723 3.226 1.00 98.25 315 VAL A N 1
ATOM 2494 C CA . VAL A 1 315 ? 6.320 15.236 3.071 1.00 98.25 315 VAL A CA 1
ATOM 2495 C C . VAL A 1 315 ? 5.911 14.353 4.249 1.00 98.25 315 VAL A C 1
ATOM 2497 O O . VAL A 1 315 ? 4.812 14.519 4.772 1.00 98.25 315 VAL A O 1
ATOM 2500 N N . MET A 1 316 ? 6.788 13.462 4.718 1.00 97.50 316 MET A N 1
ATOM 2501 C CA . MET A 1 316 ? 6.508 12.627 5.891 1.00 97.50 316 MET A CA 1
ATOM 2502 C C . MET A 1 316 ? 6.286 13.464 7.155 1.00 97.50 316 MET A C 1
ATOM 2504 O O . MET A 1 316 ? 5.303 13.241 7.860 1.00 97.50 316 MET A O 1
ATOM 2508 N N . VAL A 1 317 ? 7.131 14.470 7.407 1.00 97.50 317 VAL A N 1
ATOM 2509 C CA . VAL A 1 317 ? 6.933 15.429 8.511 1.00 97.50 317 VAL A CA 1
ATOM 2510 C C . VAL A 1 317 ? 5.600 16.156 8.366 1.00 97.50 317 VAL A C 1
ATOM 2512 O O . VAL A 1 317 ? 4.854 16.272 9.336 1.00 97.50 317 VAL A O 1
ATOM 2515 N N . LEU A 1 318 ? 5.270 16.615 7.157 1.00 97.25 318 LEU A N 1
ATOM 2516 C CA . LEU A 1 318 ? 4.032 17.340 6.896 1.00 97.25 318 LEU A CA 1
ATOM 2517 C C . LEU A 1 318 ? 2.800 16.473 7.181 1.00 97.25 318 LEU A C 1
ATOM 2519 O O . LEU A 1 318 ? 1.879 16.929 7.858 1.00 97.25 318 LEU A O 1
ATOM 2523 N N . ILE A 1 319 ? 2.782 15.222 6.714 1.00 96.19 319 ILE A N 1
ATOM 2524 C CA . ILE A 1 319 ? 1.685 14.283 6.985 1.00 96.19 319 ILE A CA 1
ATOM 2525 C C . ILE A 1 319 ? 1.598 13.981 8.482 1.00 96.19 319 ILE A C 1
ATOM 2527 O O . ILE A 1 319 ? 0.496 13.996 9.040 1.00 96.19 319 ILE A O 1
ATOM 2531 N N . ASP A 1 320 ? 2.734 13.740 9.143 1.00 94.44 320 ASP A N 1
ATOM 2532 C CA . ASP A 1 320 ? 2.776 13.400 10.566 1.00 94.44 320 ASP A CA 1
ATOM 2533 C C . ASP A 1 320 ? 2.250 14.552 11.435 1.00 94.44 320 ASP A C 1
ATOM 2535 O O . ASP A 1 320 ? 1.393 14.325 12.302 1.00 94.44 320 ASP A O 1
ATOM 2539 N N . TRP A 1 321 ? 2.688 15.779 11.127 1.00 95.12 321 TRP A N 1
ATOM 2540 C CA . TRP A 1 321 ? 2.321 17.013 11.816 1.00 95.12 321 TRP A CA 1
ATOM 2541 C C . TRP A 1 321 ? 0.877 17.442 11.553 1.00 95.12 321 TRP A C 1
ATOM 2543 O O . TRP A 1 321 ? 0.146 17.745 12.502 1.00 95.12 321 TRP A O 1
ATOM 2553 N N . LEU A 1 322 ? 0.431 17.443 10.289 1.00 95.25 322 LEU A N 1
ATOM 2554 C CA . LEU A 1 322 ? -0.959 17.756 9.950 1.00 95.25 322 LEU A CA 1
ATOM 2555 C C . LEU A 1 322 ? -1.895 16.711 10.558 1.00 95.25 322 LEU A C 1
ATOM 2557 O O . LEU A 1 322 ? -2.906 17.064 11.167 1.00 95.25 322 LEU A O 1
ATOM 2561 N N . SER A 1 323 ? -1.528 15.434 10.435 1.00 91.44 323 SER A N 1
ATOM 2562 C CA . SER A 1 323 ? -2.334 14.267 10.786 1.00 91.44 323 SER A CA 1
ATOM 2563 C C . SER A 1 323 ? -3.785 14.403 10.301 1.00 91.44 323 SER A C 1
ATOM 2565 O O . SER A 1 323 ? -4.691 14.553 11.135 1.00 91.44 323 SER A O 1
ATOM 2567 N N . PRO A 1 324 ? -4.025 14.365 8.973 1.00 91.25 324 PRO A N 1
ATOM 2568 C CA . PRO A 1 324 ? -5.368 14.414 8.402 1.00 91.25 324 PRO A CA 1
ATOM 2569 C C . PRO A 1 324 ? -6.289 13.318 8.963 1.00 91.25 324 PRO A C 1
ATOM 2571 O O . PRO A 1 324 ? -5.839 12.326 9.535 1.00 91.25 324 PRO A O 1
ATOM 2574 N N . GLN A 1 325 ? -7.601 13.457 8.759 1.00 89.31 325 GLN A N 1
ATOM 2575 C CA . GLN A 1 325 ? -8.595 12.429 9.132 1.00 89.31 325 GLN A CA 1
ATOM 2576 C C . GLN A 1 325 ? -8.605 11.218 8.177 1.00 89.31 325 GLN A C 1
ATOM 2578 O O . GLN A 1 325 ? -9.528 10.407 8.206 1.00 89.31 325 GLN A O 1
ATOM 2583 N N . VAL A 1 326 ? -7.578 11.106 7.334 1.00 91.12 326 VAL A N 1
ATOM 2584 C CA . VAL A 1 326 ? -7.322 9.991 6.428 1.00 91.12 326 VAL A CA 1
ATOM 2585 C C . VAL A 1 326 ? -6.056 9.279 6.903 1.00 91.12 326 VAL A C 1
ATOM 2587 O O . VAL A 1 326 ? -5.132 9.913 7.405 1.00 91.12 326 VAL A O 1
ATOM 2590 N N . SER A 1 327 ? -6.020 7.959 6.761 1.00 90.44 327 SER A N 1
ATOM 2591 C CA . SER A 1 327 ? -4.936 7.109 7.227 1.00 90.44 327 SER A CA 1
ATOM 2592 C C . SER A 1 327 ? -3.623 7.514 6.567 1.00 90.44 327 SER A C 1
ATOM 2594 O O . SER A 1 327 ? -3.509 7.528 5.342 1.00 90.44 327 SER A O 1
ATOM 2596 N N . ASP A 1 328 ? -2.619 7.747 7.402 1.00 92.12 328 ASP A N 1
ATOM 2597 C CA . ASP A 1 328 ? -1.198 7.792 7.048 1.00 92.12 328 ASP A CA 1
ATOM 2598 C C . ASP A 1 328 ? -0.785 6.644 6.115 1.00 92.12 328 ASP A C 1
ATOM 2600 O O . ASP A 1 328 ? -0.141 6.883 5.105 1.00 92.12 328 ASP A O 1
ATOM 2604 N N . ASN A 1 329 ? -1.253 5.420 6.361 1.00 92.69 329 ASN A N 1
ATOM 2605 C CA . ASN A 1 329 ? -1.003 4.277 5.482 1.00 92.69 329 ASN A CA 1
ATOM 2606 C C . ASN A 1 329 ? -1.453 4.485 4.022 1.00 92.69 329 ASN A C 1
ATOM 2608 O O . ASN A 1 329 ? -0.860 3.894 3.125 1.00 92.69 329 ASN A O 1
ATOM 2612 N N . LEU A 1 330 ? -2.502 5.279 3.775 1.00 95.00 330 LEU A N 1
ATOM 2613 C CA . LEU A 1 330 ? -2.932 5.636 2.418 1.00 95.00 330 LEU A CA 1
ATOM 2614 C C . LEU A 1 330 ? -2.120 6.825 1.890 1.00 95.00 330 LEU A C 1
ATOM 2616 O O . LEU A 1 330 ? -1.668 6.806 0.749 1.00 95.00 330 LEU A O 1
ATOM 2620 N N . LEU A 1 331 ? -1.945 7.858 2.721 1.00 96.56 331 LEU A N 1
ATOM 2621 C CA . LEU A 1 331 ? -1.346 9.132 2.317 1.00 96.56 331 LEU A CA 1
ATOM 2622 C C . LEU A 1 331 ? 0.168 9.061 2.115 1.00 96.56 331 LEU A C 1
ATOM 2624 O O . LEU A 1 331 ? 0.666 9.673 1.176 1.00 96.56 331 LEU A O 1
ATOM 2628 N N . ASN A 1 332 ? 0.889 8.332 2.966 1.00 96.00 332 ASN A N 1
ATOM 2629 C CA . ASN A 1 332 ? 2.346 8.232 2.924 1.00 96.00 332 ASN A CA 1
ATOM 2630 C C . ASN A 1 332 ? 2.847 7.787 1.545 1.00 96.00 332 ASN A C 1
ATOM 2632 O O . ASN A 1 332 ? 3.606 8.553 0.951 1.00 96.00 332 ASN A O 1
ATOM 2636 N N . PRO A 1 333 ? 2.417 6.641 0.972 1.00 96.44 333 PRO A N 1
ATOM 2637 C CA . PRO A 1 333 ? 2.943 6.225 -0.324 1.00 96.44 333 PRO A CA 1
ATOM 2638 C C . PRO A 1 333 ? 2.534 7.217 -1.413 1.00 96.44 333 PRO A C 1
ATOM 2640 O O . PRO A 1 333 ? 3.387 7.662 -2.173 1.00 96.44 333 PRO A O 1
ATOM 2643 N N . LEU A 1 334 ? 1.263 7.638 -1.428 1.00 97.75 334 LEU A N 1
ATOM 2644 C CA . LEU A 1 334 ? 0.711 8.540 -2.440 1.00 97.75 334 LEU A CA 1
ATOM 2645 C C . LEU A 1 334 ? 1.426 9.890 -2.489 1.00 97.75 334 LEU A C 1
ATOM 2647 O O . LEU A 1 334 ? 1.893 10.310 -3.544 1.00 97.75 334 LEU A O 1
ATOM 2651 N N . LEU A 1 335 ? 1.490 10.601 -1.365 1.00 98.19 335 LEU A N 1
ATOM 2652 C CA . LEU A 1 335 ? 1.999 11.969 -1.339 1.00 98.19 335 LEU A CA 1
ATOM 2653 C C . LEU A 1 335 ? 3.520 11.998 -1.472 1.00 98.19 335 LEU A C 1
ATOM 2655 O O . LEU A 1 335 ? 4.040 12.872 -2.164 1.00 98.19 335 LEU A O 1
ATOM 2659 N N . THR A 1 336 ? 4.235 11.039 -0.869 1.00 98.12 336 THR A N 1
ATOM 2660 C CA . THR A 1 336 ? 5.697 10.975 -1.015 1.00 98.12 336 THR A CA 1
ATOM 2661 C C . THR A 1 336 ? 6.091 10.656 -2.455 1.00 98.12 336 THR A C 1
ATOM 2663 O O . THR A 1 336 ? 6.939 11.354 -3.009 1.00 98.12 336 THR A O 1
ATOM 2666 N N . SER A 1 337 ? 5.445 9.677 -3.106 1.00 97.94 337 SER A N 1
ATOM 2667 C CA . SER A 1 337 ? 5.731 9.359 -4.508 1.00 97.94 337 SER A CA 1
ATOM 2668 C C . SER A 1 337 ? 5.361 10.519 -5.429 1.00 97.94 337 SER A C 1
ATOM 2670 O O . SER A 1 337 ? 6.151 10.880 -6.294 1.00 97.94 337 SER A O 1
ATOM 2672 N N . THR A 1 338 ? 4.193 11.136 -5.225 1.00 98.31 338 THR A N 1
ATOM 2673 C CA . THR A 1 338 ? 3.713 12.247 -6.060 1.00 98.31 338 THR A CA 1
ATOM 2674 C C . THR A 1 338 ? 4.671 13.432 -5.992 1.00 98.31 338 THR A C 1
ATOM 2676 O O . THR A 1 338 ? 5.093 13.937 -7.030 1.00 98.31 338 THR A O 1
ATOM 2679 N N . ALA A 1 3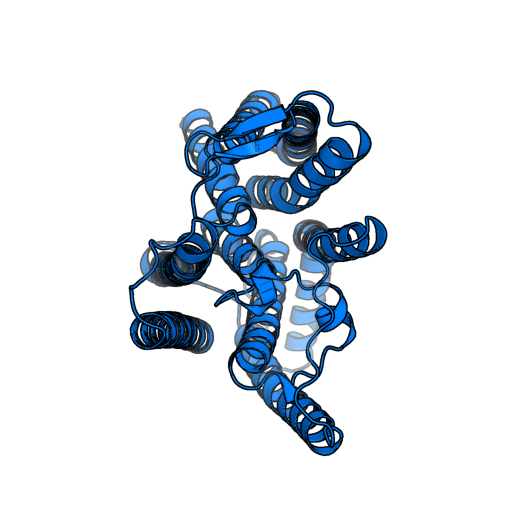39 ? 5.065 13.848 -4.785 1.00 98.50 339 ALA A N 1
ATOM 2680 C CA . ALA A 1 339 ? 5.983 14.967 -4.599 1.00 98.50 339 ALA A CA 1
ATOM 2681 C C . ALA A 1 339 ? 7.362 14.684 -5.210 1.00 98.50 339 ALA A C 1
ATOM 2683 O O . ALA A 1 339 ? 7.892 15.521 -5.941 1.00 98.50 339 ALA A O 1
ATOM 2684 N N . MET A 1 340 ? 7.915 13.488 -4.975 1.00 98.44 340 MET A N 1
ATOM 2685 C CA . MET A 1 340 ? 9.186 13.089 -5.580 1.00 98.44 340 MET A CA 1
ATOM 2686 C C . MET A 1 340 ? 9.105 13.047 -7.110 1.00 98.44 340 MET A C 1
ATOM 2688 O O . MET A 1 340 ? 10.016 13.543 -7.761 1.00 98.44 340 MET A O 1
ATOM 2692 N N . VAL A 1 341 ? 8.027 12.514 -7.700 1.00 97.88 341 VAL A N 1
ATOM 2693 C CA . VAL A 1 341 ? 7.844 12.479 -9.164 1.00 97.88 341 VAL A CA 1
ATOM 2694 C C . VAL A 1 341 ? 7.732 13.886 -9.748 1.00 97.88 341 VAL A C 1
ATOM 2696 O O . VAL A 1 341 ? 8.330 14.146 -10.788 1.00 97.88 341 VAL A O 1
ATOM 2699 N N . ILE A 1 342 ? 7.002 14.801 -9.101 1.00 97.88 342 ILE A N 1
ATOM 2700 C CA . ILE A 1 342 ? 6.889 16.196 -9.560 1.00 97.88 342 ILE A CA 1
ATOM 2701 C C . ILE A 1 342 ? 8.269 16.857 -9.583 1.00 97.88 342 ILE A C 1
ATOM 2703 O O . ILE A 1 342 ? 8.660 17.418 -10.604 1.00 97.88 342 ILE A O 1
ATOM 2707 N N . VAL A 1 343 ? 9.031 16.746 -8.491 1.00 97.88 343 VAL A N 1
ATOM 2708 C CA . VAL A 1 343 ? 10.377 17.329 -8.406 1.00 97.88 343 VAL A CA 1
ATOM 2709 C C . VAL A 1 343 ? 11.329 16.659 -9.397 1.00 97.88 343 VAL A C 1
ATOM 2711 O O . VAL A 1 343 ? 12.035 17.352 -10.119 1.00 97.88 343 VAL A O 1
ATOM 2714 N N . ALA A 1 344 ? 11.304 15.330 -9.502 1.00 96.69 344 ALA A N 1
ATOM 2715 C CA . ALA A 1 344 ? 12.112 14.588 -10.465 1.00 96.69 344 ALA A CA 1
ATOM 2716 C C . ALA A 1 344 ? 11.819 15.015 -11.907 1.00 96.69 344 ALA A C 1
ATOM 2718 O O . ALA A 1 344 ? 12.748 15.178 -12.688 1.00 96.69 344 ALA A O 1
ATOM 2719 N N . LYS A 1 345 ? 10.547 15.240 -12.261 1.00 95.31 345 LYS A N 1
ATOM 2720 C CA . LYS A 1 345 ? 10.182 15.780 -13.574 1.00 95.31 345 LYS A CA 1
ATOM 2721 C C . LYS A 1 345 ? 10.772 17.165 -13.785 1.00 95.31 345 LYS A C 1
ATOM 2723 O O . LYS A 1 345 ? 11.397 17.363 -14.808 1.00 95.31 345 LYS A O 1
ATOM 2728 N N . ILE A 1 346 ? 10.631 18.079 -12.824 1.00 95.69 346 ILE A N 1
ATOM 2729 C CA . ILE A 1 346 ? 11.189 19.437 -12.931 1.00 95.69 346 ILE A CA 1
ATOM 2730 C C . ILE A 1 346 ? 12.711 19.405 -13.140 1.00 95.69 346 ILE A C 1
ATOM 2732 O O . ILE A 1 346 ? 13.220 20.159 -13.957 1.00 95.69 346 ILE A O 1
ATOM 2736 N N . LEU A 1 347 ? 13.425 18.521 -12.437 1.00 91.44 347 LEU A N 1
ATOM 2737 C CA . LEU A 1 347 ? 14.883 18.392 -12.542 1.00 91.44 347 LEU A CA 1
ATOM 2738 C C . LEU A 1 347 ? 15.356 17.722 -13.840 1.00 91.44 347 LEU A C 1
ATOM 2740 O O . LEU A 1 347 ? 16.485 17.951 -14.255 1.00 91.44 347 LEU A O 1
ATOM 2744 N N . LEU A 1 348 ? 14.526 16.860 -14.435 1.00 86.31 348 LEU A N 1
ATOM 2745 C CA . LEU A 1 348 ? 14.831 16.117 -15.662 1.00 86.31 348 LEU A CA 1
ATOM 2746 C C . LEU A 1 348 ? 14.222 16.753 -16.919 1.00 86.31 348 LEU A C 1
ATOM 2748 O O . LEU A 1 348 ? 14.339 16.177 -18.002 1.00 86.31 348 LEU A O 1
ATOM 2752 N N . LEU A 1 349 ? 13.537 17.893 -16.790 1.00 72.38 349 LEU A N 1
ATOM 2753 C CA . LEU A 1 349 ? 13.145 18.681 -17.951 1.00 72.38 349 LEU A CA 1
ATOM 2754 C C . LEU A 1 349 ? 14.429 19.231 -18.604 1.00 72.38 349 LEU A C 1
ATOM 2756 O O . LEU A 1 349 ? 15.260 19.781 -17.879 1.00 72.38 349 LEU A O 1
ATOM 2760 N N . PRO A 1 350 ? 14.614 19.026 -19.921 1.00 47.72 350 PRO A N 1
ATOM 2761 C CA . PRO A 1 350 ? 15.784 19.508 -20.650 1.00 47.72 350 PRO A CA 1
ATOM 2762 C C . PRO A 1 350 ? 15.889 21.034 -20.675 1.00 47.72 350 PRO A C 1
ATOM 2764 O O . PRO A 1 350 ? 14.831 21.709 -20.626 1.00 47.72 350 PRO A O 1
#

pLDDT: mean 86.45, std 10.45, range [47.72, 98.56]

Radius of gyration: 21.22 Å; chains: 1; bounding box: 53×46×56 Å

Foldseek 3Di:
DPPPLCVLLLVLLVVLVVLLVVLVVVVVVVPPPDDQALLRLLLNVASVVLSVLSVVLSCCLPPPLVPPDAAFPPLSVVLVVLLVVLVVVLVVLLVVLLVVPPDDDPPPPADQDDDPVLLVVVLVVLCVLVVLVCLLPPVQLVVQVVVLVVCCVCCPVVDNHRPDDSNCSSLNSSLSVLSSVLSNQSVLFSCCSPPVSSRNCVSVVSNDHPSCSSHSHHLVSLQSSLLSSCSSRPVVPCVLLSSLLSCLLRPLQSQLVVQFVPPFDAWDQADASRDITGPRSLVSSLVVSLVSLCVRCCVPPPPCSNVLSNQLSVQSSVCVRNVDSYDSSNCRSNVSSVRSVVVVCVVPDD

Secondary structure (DSSP, 8-state):
-THHHHHHHHHHHHHHHHHHHHHHHHHHHT-S-SPPPHHHHHHHHHHHHHHHHHHHHHHHHHHTS-S--S--TTHHHHHHHHHHHHHHHHHHHHHHHHHH--SS-------SS--HHHHHHHHHHHHGGGHHHHIIIIIHHHHHHHHHHHHHH-GGGS--S----GGGHHHHHHHHHHHHHHHHHHHHHHHHHH-GGG---HHHHTT--HHHHHSSS-HHHHHHHHHHHHHHHHTTT-HHHHHHHHHIIIIIHHHHHHHHHHH---EEE-TTT--EEEHHHHHHHHHHHHHHHHHHHHHHHTTHHHHHHHHHHHHHHHHHHH--SS-HHHHHHHHHHHHHHHHHHHHH--